Protein AF-A0A1C3KLH4-F1 (afdb_monomer)

Sequence (242 aa):
MILRSYITITFSTVIVLCEFPHLKTRDYPNENLNQNFMNTLKEKWEGNRKEKEEVKGKQKWEQTWKEKMQKNKEIKREKRKVKWWDEKKEEEKEEKMEYSKPLNSSNFEKKIEDEWNELENEEIEAWTNIINTCWKTLTHKLKHDAYRNSKIGRWNNMFKAFSKMREIKNKLDKRRLQKFREHIQNISSRGADDESWNNLNEMWEIIKYLKVQNDMNWESNLMKSWKQWFQREIPEIKNKIL

Secondary structure (DSSP, 8-state):
------------------------------HHHHHHHHHHHHHHHHHHHHHHHHHHHHHHHHHHHHHHHHHHHHHHHHHHHHHHHHHHHHHHHHGGGS--PPP-HHHHHHHHHHHHHHHHHHHHHHHHHHHHHHHHHHHHHTTT-TTHHHHHHHHHHHHHHHHHHHHHHHHHHHHHHHHHHHHHHHHHTT---HHHHHHHHHHHHHHHHHHHHHHHHHHHHHHHHHHHHHHHH-TT--SS--

Radius of gyration: 30.77 Å; Cα contacts (8 Å, |Δi|>4): 38; chains: 1; bounding box: 88×67×61 Å

Foldseek 3Di:
DDDDDDPDDDDDDDDDDDDDDDDDDDDDDDVVVVVVVVVVVVVVVVVVVVVVVVVVVVVVVVVVVVVVVVVVVVVVVVVVVVVVVVVVVVVVVVVVVPPDDQDALVVVVVVLVVVVVVLVVVLVVLVVVLVVQLVVVLCVLCVPPPCSVVLVVVVVVVVVVLVVVVVVVVVVLVVVSVVLNVVSVVCNVVPHDSVNVVVSVVVSVVSSVVSVVVSVVSSVVSNVVSVVSCCVSPVVPDPDGD

Nearest PDB structures (foldseek):
  7sqc-assembly1_1W  TM=3.592E-01  e=3.219E+00  Chlamydomonas reinhardtii
  5nnv-assembly4_D  TM=2.937E-01  e=5.129E+00  Bacillus subtilis subsp. subtilis str. 168

Structure (mmCIF, N/CA/C/O backbone):
data_AF-A0A1C3KLH4-F1
#
_entry.id   AF-A0A1C3KLH4-F1
#
loop_
_atom_site.group_PDB
_atom_site.id
_atom_site.type_symbol
_atom_site.label_atom_id
_atom_site.label_alt_id
_atom_site.label_comp_id
_atom_site.label_asym_id
_atom_site.label_entity_id
_atom_site.label_seq_id
_atom_site.pdbx_PDB_ins_code
_atom_site.Cartn_x
_atom_site.Cartn_y
_atom_site.Cartn_z
_atom_site.occupancy
_atom_site.B_iso_or_equiv
_atom_site.auth_seq_id
_atom_site.auth_comp_id
_atom_site.auth_asym_id
_atom_site.auth_atom_id
_atom_site.pdbx_PDB_model_num
ATOM 1 N N . MET A 1 1 ? 30.456 -8.416 12.515 1.00 30.30 1 MET A N 1
ATOM 2 C CA . MET A 1 1 ? 30.811 -7.322 13.443 1.00 30.30 1 MET A CA 1
ATOM 3 C C . MET A 1 1 ? 30.967 -6.052 12.612 1.00 30.30 1 MET A C 1
ATOM 5 O O . MET A 1 1 ? 31.755 -6.102 11.682 1.00 30.30 1 MET A O 1
ATOM 9 N N . ILE A 1 2 ? 30.213 -4.986 12.947 1.00 31.97 2 ILE A N 1
ATOM 10 C CA . ILE A 1 2 ? 30.368 -3.570 12.506 1.00 31.97 2 ILE A CA 1
ATOM 11 C C . ILE A 1 2 ? 30.001 -3.330 11.015 1.00 31.97 2 ILE A C 1
ATOM 13 O O . ILE A 1 2 ? 30.704 -3.797 10.137 1.00 31.97 2 ILE A O 1
ATOM 17 N N . LEU A 1 3 ? 28.883 -2.726 10.578 1.00 33.22 3 LEU A N 1
ATOM 18 C CA . LEU A 1 3 ? 28.056 -1.578 11.008 1.00 33.22 3 LEU A CA 1
ATOM 19 C C . LEU A 1 3 ? 28.781 -0.224 10.913 1.00 33.22 3 LEU A C 1
ATOM 21 O O . LEU A 1 3 ? 29.548 0.104 11.808 1.00 33.22 3 LEU A O 1
ATOM 25 N N . ARG A 1 4 ? 28.492 0.545 9.849 1.00 30.50 4 ARG A N 1
ATOM 26 C CA . ARG A 1 4 ? 28.460 2.029 9.741 1.00 30.50 4 ARG A CA 1
ATOM 27 C C . ARG A 1 4 ? 28.223 2.372 8.258 1.00 30.50 4 ARG A C 1
ATOM 29 O O . ARG A 1 4 ? 29.037 2.028 7.416 1.00 30.50 4 ARG A O 1
ATOM 36 N N . SER A 1 5 ? 27.014 2.765 7.849 1.00 35.25 5 SER A N 1
ATOM 37 C CA . SER A 1 5 ? 26.483 4.141 7.910 1.00 35.25 5 SER A CA 1
ATOM 38 C C . SER A 1 5 ? 27.435 5.140 7.264 1.00 35.25 5 SER A C 1
ATOM 40 O O . SER A 1 5 ? 28.528 5.275 7.778 1.00 35.25 5 SER A O 1
ATOM 42 N N . TYR A 1 6 ? 27.007 5.839 6.208 1.00 28.98 6 TYR A N 1
ATOM 43 C CA . TYR A 1 6 ? 27.082 7.304 6.113 1.00 28.98 6 TYR A CA 1
ATOM 44 C C . TYR A 1 6 ? 26.236 7.789 4.925 1.00 28.98 6 TYR A C 1
ATOM 46 O O . TYR A 1 6 ? 26.644 7.793 3.768 1.00 28.98 6 TYR A O 1
ATOM 54 N N . ILE A 1 7 ? 25.009 8.190 5.263 1.00 38.12 7 ILE A N 1
ATOM 55 C CA . ILE A 1 7 ? 24.369 9.353 4.656 1.00 38.12 7 ILE A CA 1
ATOM 56 C C . ILE A 1 7 ? 25.230 10.540 5.085 1.00 38.12 7 ILE A C 1
ATOM 58 O O . ILE A 1 7 ? 25.300 10.835 6.277 1.00 38.12 7 ILE A O 1
ATOM 62 N N . THR A 1 8 ? 25.867 11.205 4.129 1.00 28.19 8 THR A N 1
ATOM 63 C CA . THR A 1 8 ? 26.520 12.492 4.366 1.00 28.19 8 THR A CA 1
ATOM 64 C C . THR A 1 8 ? 25.968 13.479 3.352 1.00 28.19 8 THR A C 1
ATOM 66 O O . THR A 1 8 ? 26.431 13.584 2.221 1.00 28.19 8 THR A O 1
ATOM 69 N N . ILE A 1 9 ? 24.903 14.163 3.768 1.00 35.25 9 ILE A N 1
ATOM 70 C CA . ILE A 1 9 ? 24.537 15.469 3.232 1.00 35.25 9 ILE A CA 1
ATOM 71 C C . ILE A 1 9 ? 25.490 16.451 3.908 1.00 35.25 9 ILE A C 1
ATOM 73 O O . ILE A 1 9 ? 25.379 16.675 5.110 1.00 35.25 9 ILE A O 1
ATOM 77 N N . THR A 1 10 ? 26.413 17.035 3.152 1.00 29.70 10 THR A N 1
ATOM 78 C CA . THR A 1 10 ? 27.187 18.196 3.602 1.00 29.70 1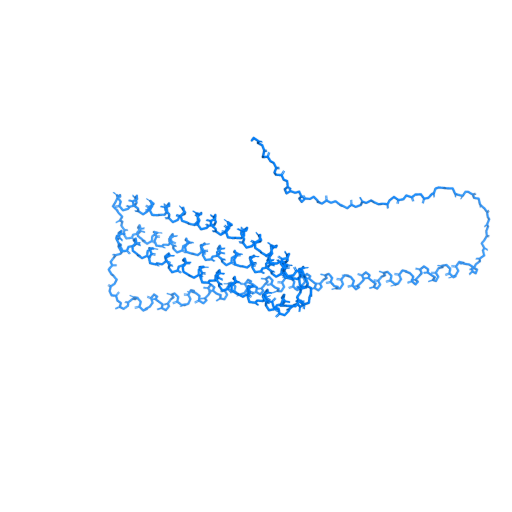0 THR A CA 1
ATOM 79 C C . THR A 1 10 ? 27.188 19.261 2.518 1.00 29.70 10 THR A C 1
ATOM 81 O O . THR A 1 10 ? 27.687 19.054 1.414 1.00 29.70 10 THR A O 1
ATOM 84 N N . PHE A 1 11 ? 26.605 20.406 2.878 1.00 32.97 11 PHE A N 1
ATOM 85 C CA . PHE A 1 11 ? 26.924 21.730 2.355 1.00 32.97 11 PHE A CA 1
ATOM 86 C C . PHE A 1 11 ? 28.445 21.917 2.258 1.00 32.97 11 PHE A C 1
ATOM 88 O O . PHE A 1 11 ? 29.137 21.587 3.220 1.00 32.97 11 PHE A O 1
ATOM 95 N N . SER A 1 12 ? 28.943 22.521 1.174 1.00 24.69 12 SER A N 1
ATOM 96 C CA . SER A 1 12 ? 29.901 23.639 1.246 1.00 24.69 12 SER A CA 1
ATOM 97 C C . SER A 1 12 ? 30.255 24.196 -0.130 1.00 24.69 12 SER A C 1
ATOM 99 O O . SER A 1 12 ? 30.500 23.484 -1.100 1.00 24.69 12 SER A O 1
ATOM 101 N N . THR A 1 13 ? 30.260 25.517 -0.155 1.00 31.73 13 THR A N 1
ATOM 102 C CA . THR A 1 13 ? 30.718 26.431 -1.189 1.00 31.73 13 THR A CA 1
ATOM 103 C C . THR A 1 13 ? 32.256 26.508 -1.197 1.00 31.73 13 THR A C 1
ATOM 105 O O . THR A 1 13 ? 32.872 26.407 -0.142 1.00 31.73 13 THR A O 1
ATOM 108 N N . VAL A 1 14 ? 32.816 26.854 -2.365 1.00 28.28 14 VAL A N 1
ATOM 109 C CA . VAL A 1 14 ? 34.168 27.410 -2.632 1.00 28.28 14 VAL A CA 1
ATOM 110 C C . VAL A 1 14 ? 35.347 26.416 -2.664 1.00 28.28 14 VAL A C 1
ATOM 112 O O . VAL A 1 14 ? 35.639 25.746 -1.683 1.00 28.28 14 VAL A O 1
ATOM 115 N N . ILE A 1 15 ? 36.072 26.387 -3.795 1.00 29.91 15 ILE A N 1
ATOM 116 C CA . ILE A 1 15 ? 37.482 26.828 -3.962 1.00 29.91 15 ILE A CA 1
ATOM 117 C C . ILE A 1 15 ? 38.082 26.229 -5.253 1.00 29.91 15 ILE A C 1
ATOM 119 O O . ILE A 1 15 ? 38.187 25.015 -5.371 1.00 29.91 15 ILE A O 1
ATOM 123 N N . VAL A 1 16 ? 38.559 27.110 -6.145 1.00 27.62 16 VAL A N 1
ATOM 124 C CA . VAL A 1 16 ? 39.766 26.982 -7.002 1.00 27.62 16 VAL A CA 1
ATOM 125 C C . VAL A 1 16 ? 40.255 28.444 -7.188 1.00 27.62 16 VAL A C 1
ATOM 127 O O . VAL A 1 16 ? 39.510 29.226 -7.773 1.00 27.62 16 VAL A O 1
ATOM 130 N N . LEU A 1 17 ? 41.214 28.996 -6.410 1.00 26.28 17 LEU A N 1
ATOM 131 C CA . LEU A 1 17 ? 42.705 28.953 -6.515 1.00 26.28 17 LEU A CA 1
ATOM 132 C C . LEU A 1 17 ? 43.199 29.238 -7.956 1.00 26.28 17 LEU A C 1
ATOM 134 O O . LEU A 1 17 ? 42.670 28.638 -8.873 1.00 26.28 17 LEU A O 1
ATOM 138 N N . CYS A 1 18 ? 44.198 30.059 -8.299 1.00 25.73 18 CYS A N 1
ATOM 139 C CA . CYS A 1 18 ? 45.248 30.814 -7.608 1.00 25.73 18 CYS A CA 1
ATOM 140 C C . CYS A 1 18 ? 46.021 31.657 -8.676 1.00 25.73 18 CYS A C 1
ATOM 142 O O . CYS A 1 18 ? 45.807 31.427 -9.863 1.00 25.73 18 CYS A O 1
ATOM 144 N N . GLU A 1 19 ? 46.964 32.519 -8.239 1.00 26.47 19 GLU A N 1
ATOM 145 C CA . GLU A 1 19 ? 48.138 33.065 -8.989 1.00 26.47 19 GLU A CA 1
ATOM 146 C C . GLU A 1 19 ? 47.894 34.236 -9.991 1.00 26.47 19 GLU A C 1
ATOM 148 O O . GLU A 1 19 ? 46.953 34.207 -10.768 1.00 26.47 19 GLU A O 1
ATOM 153 N N . PHE A 1 20 ? 48.639 35.357 -10.057 1.00 29.58 20 PHE A N 1
ATOM 154 C CA . PHE A 1 20 ? 50.029 35.702 -9.695 1.00 29.58 20 PHE A CA 1
ATOM 155 C C . PHE A 1 20 ? 50.180 37.148 -9.132 1.00 29.58 20 PHE A C 1
ATOM 157 O O . PHE A 1 20 ? 49.447 38.050 -9.546 1.00 29.58 20 PHE A O 1
ATOM 164 N N . PRO A 1 21 ? 51.175 37.403 -8.253 1.00 38.72 21 PRO A N 1
ATOM 165 C CA . PRO A 1 21 ? 51.685 38.730 -7.903 1.00 38.72 21 PRO A CA 1
ATOM 166 C C . PRO A 1 21 ? 52.780 39.194 -8.891 1.00 38.72 21 PRO A C 1
ATOM 168 O O . PRO A 1 21 ? 53.382 38.370 -9.570 1.00 38.72 21 PRO A O 1
ATOM 171 N N . HIS A 1 22 ? 53.078 40.500 -8.877 1.00 35.59 22 HIS A N 1
ATOM 172 C CA . HIS A 1 22 ? 54.126 41.248 -9.607 1.00 35.59 22 HIS A CA 1
ATOM 173 C C . HIS A 1 22 ? 53.662 42.017 -10.853 1.00 35.59 22 HIS A C 1
ATOM 175 O O . HIS A 1 22 ? 53.444 41.443 -11.909 1.00 35.59 22 HIS A O 1
ATOM 181 N N . LEU A 1 23 ? 53.615 43.351 -10.725 1.00 31.83 23 LEU A N 1
ATOM 182 C CA . LEU A 1 23 ? 54.363 44.304 -11.562 1.00 31.83 23 LEU A CA 1
ATOM 183 C C . LEU A 1 23 ? 54.205 45.718 -10.971 1.00 31.83 23 LEU A C 1
ATOM 185 O O . LEU A 1 23 ? 53.146 46.337 -11.026 1.00 31.83 23 LEU A O 1
ATOM 189 N N . LYS A 1 24 ? 55.284 46.213 -10.352 1.00 36.28 24 LYS A N 1
ATOM 190 C CA . LYS A 1 24 ? 55.517 47.647 -10.139 1.00 36.28 24 LYS A CA 1
ATOM 191 C C . LYS A 1 24 ? 56.029 48.230 -11.460 1.00 36.28 24 LYS A C 1
ATOM 193 O O . LYS A 1 24 ? 56.932 47.625 -12.018 1.00 36.28 24 LYS A O 1
ATOM 198 N N . THR A 1 25 ? 55.490 49.394 -11.842 1.00 33.59 25 THR A N 1
ATOM 199 C CA . THR A 1 25 ? 56.131 50.659 -12.301 1.00 33.59 25 THR A CA 1
ATOM 200 C C . THR A 1 25 ? 55.405 51.322 -13.483 1.00 33.59 25 THR A C 1
ATOM 202 O O . THR A 1 25 ? 55.176 50.661 -14.485 1.00 33.59 25 THR A O 1
ATOM 205 N N . ARG A 1 26 ? 55.062 52.617 -13.290 1.00 34.09 26 ARG A N 1
ATOM 206 C CA . ARG A 1 26 ? 55.158 53.812 -14.183 1.00 34.09 26 ARG A CA 1
ATOM 207 C C . ARG A 1 26 ? 55.236 53.562 -15.710 1.00 34.09 26 ARG A C 1
ATOM 209 O O . ARG A 1 26 ? 56.039 52.744 -16.123 1.00 34.09 26 ARG A O 1
ATOM 216 N N . ASP A 1 27 ? 54.483 54.212 -16.611 1.00 33.72 27 ASP A N 1
ATOM 217 C CA . ASP A 1 27 ? 54.107 55.638 -16.748 1.00 33.72 27 ASP A CA 1
ATOM 218 C C . ASP A 1 27 ? 52.743 55.859 -17.483 1.00 33.72 27 ASP A C 1
ATOM 220 O O . ASP A 1 27 ? 52.097 54.913 -17.923 1.00 33.72 27 ASP A O 1
ATOM 224 N N . TYR A 1 28 ? 52.309 57.128 -17.555 1.00 36.75 28 TYR A N 1
ATOM 225 C CA . TYR A 1 28 ? 51.033 57.742 -18.009 1.00 36.75 28 TYR A CA 1
ATOM 226 C C . TYR A 1 28 ? 50.470 57.373 -19.424 1.00 36.75 28 TYR A C 1
ATOM 228 O O . TYR A 1 28 ? 51.148 56.725 -20.216 1.00 36.75 28 TYR A O 1
ATOM 236 N N . PRO A 1 29 ? 49.202 57.750 -19.746 1.00 43.91 29 PRO A N 1
ATOM 237 C CA . PRO A 1 29 ? 48.226 56.887 -20.412 1.00 43.91 29 PRO A CA 1
ATOM 238 C C . PRO A 1 29 ? 48.056 57.143 -21.918 1.00 43.91 29 PRO A C 1
ATOM 240 O O . PRO A 1 29 ? 48.204 58.258 -22.406 1.00 43.91 29 PRO A O 1
ATOM 243 N N . ASN A 1 30 ? 47.625 56.106 -22.641 1.00 42.03 30 ASN A N 1
ATOM 244 C CA . ASN A 1 30 ? 47.108 56.221 -24.003 1.00 42.03 30 ASN A CA 1
ATOM 245 C C . ASN A 1 30 ? 45.572 56.109 -23.960 1.00 42.03 30 ASN A C 1
ATOM 247 O O . ASN A 1 30 ? 45.024 55.019 -23.770 1.00 42.03 30 ASN A O 1
ATOM 251 N N . GLU A 1 31 ? 44.880 57.243 -24.095 1.00 47.22 31 GLU A N 1
ATOM 252 C CA . GLU A 1 31 ? 43.415 57.375 -23.982 1.00 47.22 31 GLU A CA 1
ATOM 253 C C . GLU A 1 31 ? 42.639 56.460 -24.948 1.00 47.22 31 GLU A C 1
ATOM 255 O O . GLU A 1 31 ? 41.520 56.045 -24.645 1.00 47.22 31 GLU A O 1
ATOM 260 N N . ASN A 1 32 ? 43.253 56.032 -26.056 1.00 49.78 32 ASN A N 1
ATOM 261 C CA . ASN A 1 32 ? 42.597 55.176 -27.046 1.00 49.78 32 ASN A CA 1
ATOM 262 C C . ASN A 1 32 ? 42.517 53.689 -26.639 1.00 49.78 32 ASN A C 1
ATOM 264 O O . ASN A 1 32 ? 41.611 52.974 -27.071 1.00 49.78 32 ASN A O 1
ATOM 268 N N . LEU A 1 33 ? 43.416 53.207 -25.768 1.00 45.16 33 LEU A N 1
ATOM 269 C CA . LEU A 1 33 ? 43.341 51.835 -25.238 1.00 45.16 33 LEU A CA 1
ATOM 270 C C . LEU A 1 33 ? 42.270 51.713 -24.143 1.00 45.16 33 LEU A C 1
ATOM 272 O O . LEU A 1 33 ? 41.644 50.663 -23.982 1.00 45.16 33 LEU A O 1
ATOM 276 N N . ASN A 1 34 ? 42.038 52.808 -23.417 1.00 46.09 34 ASN A N 1
ATOM 277 C CA . ASN A 1 34 ? 41.103 52.869 -22.302 1.00 46.09 34 ASN A CA 1
ATOM 278 C C . ASN A 1 34 ? 39.645 52.817 -22.790 1.00 46.09 34 ASN A C 1
ATOM 280 O O . ASN A 1 34 ? 38.821 52.129 -22.196 1.00 46.09 34 ASN A O 1
ATOM 284 N N . GLN A 1 35 ? 39.338 53.441 -23.933 1.00 49.88 35 GLN A N 1
ATOM 285 C CA . GLN A 1 35 ? 37.996 53.413 -24.526 1.00 49.88 35 GLN A CA 1
ATOM 286 C C . GLN A 1 35 ? 37.586 51.997 -24.977 1.00 49.88 35 GLN A C 1
ATOM 288 O O . GLN A 1 35 ? 36.493 51.532 -24.656 1.00 49.88 35 GLN A O 1
ATOM 293 N N . ASN A 1 36 ? 38.480 51.276 -25.666 1.00 52.19 36 ASN A N 1
ATOM 294 C CA . ASN A 1 36 ? 38.219 49.904 -26.122 1.00 52.19 36 ASN A CA 1
ATOM 295 C C . ASN A 1 36 ? 38.153 48.906 -24.960 1.00 52.19 36 ASN A C 1
ATOM 297 O O . ASN A 1 36 ? 37.290 48.025 -24.950 1.00 52.19 36 ASN A O 1
ATOM 301 N N . PHE A 1 37 ? 39.006 49.063 -23.946 1.00 43.41 37 PHE A N 1
ATOM 302 C CA . PHE A 1 37 ? 38.956 48.239 -22.739 1.00 43.41 37 PHE A CA 1
ATOM 303 C C . PHE A 1 37 ? 37.667 48.475 -21.937 1.00 43.41 37 PHE A C 1
ATOM 305 O O . PHE A 1 37 ? 37.008 47.515 -21.531 1.00 43.41 37 PHE A O 1
ATOM 312 N N . MET A 1 38 ? 37.245 49.736 -21.788 1.00 44.94 38 MET A N 1
ATOM 313 C CA . MET A 1 38 ? 35.998 50.094 -21.109 1.00 44.94 38 MET A CA 1
ATOM 314 C C . MET A 1 38 ? 34.761 49.628 -21.883 1.00 44.94 38 MET A C 1
ATOM 316 O O . MET A 1 38 ? 33.834 49.126 -21.255 1.00 44.94 38 MET A O 1
ATOM 320 N N . ASN A 1 39 ? 34.754 49.692 -23.219 1.00 54.72 39 ASN A N 1
ATOM 321 C CA . ASN A 1 39 ? 33.663 49.148 -24.039 1.00 54.72 39 ASN A CA 1
ATOM 322 C C . ASN A 1 39 ? 33.569 47.618 -23.928 1.00 54.72 39 ASN A C 1
ATOM 324 O O . ASN A 1 39 ? 32.485 47.087 -23.696 1.00 54.72 39 ASN A O 1
ATOM 328 N N . THR A 1 40 ? 34.706 46.916 -23.964 1.00 53.94 40 THR A N 1
ATOM 329 C CA . THR A 1 40 ? 34.759 45.450 -23.802 1.00 53.94 40 THR A CA 1
ATOM 330 C C . THR A 1 40 ? 34.301 45.014 -22.404 1.00 53.94 40 THR A C 1
ATOM 332 O O . THR A 1 40 ? 33.616 44.001 -22.243 1.00 53.94 40 THR A O 1
ATOM 335 N N . LEU A 1 41 ? 34.649 45.783 -21.365 1.00 42.72 41 LEU A N 1
ATOM 336 C CA . LEU A 1 41 ? 34.159 45.554 -20.005 1.00 42.72 41 LEU A CA 1
ATOM 337 C C . LEU A 1 41 ? 32.664 45.845 -19.872 1.00 42.72 41 LEU A C 1
ATOM 339 O O . LEU A 1 41 ? 31.985 45.105 -19.164 1.00 42.72 41 LEU A O 1
ATOM 343 N N . LYS A 1 42 ? 32.148 46.872 -20.556 1.00 49.91 42 LYS A N 1
ATOM 344 C CA . LYS A 1 42 ? 30.724 47.232 -20.556 1.00 49.91 42 LYS A CA 1
ATOM 345 C C . LYS A 1 42 ? 29.878 46.165 -21.250 1.00 49.91 42 LYS A C 1
ATOM 347 O O . LYS A 1 42 ? 28.890 45.727 -20.671 1.00 49.91 42 LYS A O 1
ATOM 352 N N . GLU A 1 43 ? 30.325 45.650 -22.396 1.00 55.09 43 GLU A N 1
ATOM 353 C CA . GLU A 1 43 ? 29.688 44.520 -23.090 1.00 55.09 43 GLU A CA 1
ATOM 354 C C . GLU A 1 43 ? 29.729 43.231 -22.255 1.00 55.09 43 GLU A C 1
ATOM 356 O O . GLU A 1 43 ? 28.712 42.548 -22.118 1.00 55.09 43 GLU A O 1
ATOM 361 N N . LYS A 1 44 ? 30.863 42.919 -21.604 1.00 51.41 44 LYS A N 1
ATOM 362 C CA . LYS A 1 44 ? 30.953 41.785 -20.661 1.00 51.41 44 LYS A CA 1
ATOM 363 C C . LYS A 1 44 ? 30.078 41.968 -19.419 1.00 51.41 44 LYS A C 1
ATOM 365 O O . LYS A 1 44 ? 29.566 40.977 -18.893 1.00 51.41 44 LYS A O 1
ATOM 370 N N . TRP A 1 45 ? 29.904 43.196 -18.932 1.00 45.81 45 TRP A N 1
ATOM 371 C CA . TRP A 1 45 ? 29.018 43.510 -17.807 1.00 45.81 45 TRP A CA 1
ATOM 372 C C . TRP A 1 45 ? 27.542 43.416 -18.193 1.00 45.81 45 TRP A C 1
ATOM 374 O O . TRP A 1 45 ? 26.755 42.850 -17.436 1.00 45.81 45 TRP A O 1
ATOM 384 N N . GLU A 1 46 ? 27.159 43.912 -19.368 1.00 47.69 46 GLU A N 1
ATOM 385 C CA . GLU A 1 46 ? 25.789 43.832 -19.881 1.00 47.69 46 GLU A CA 1
ATOM 386 C C . GLU A 1 46 ? 25.401 42.397 -20.266 1.00 47.69 46 GLU A C 1
ATOM 388 O O . GLU A 1 46 ? 24.287 41.971 -19.958 1.00 47.69 46 GLU A O 1
ATOM 393 N N . GLY A 1 47 ? 26.328 41.616 -20.834 1.00 46.22 47 GLY A N 1
ATOM 394 C CA . GLY A 1 47 ? 26.156 40.180 -21.083 1.00 46.22 47 GLY A CA 1
ATOM 395 C C . GLY A 1 47 ? 25.948 39.383 -19.792 1.00 46.22 47 GLY A C 1
ATOM 396 O O . GLY A 1 47 ? 24.939 38.693 -19.650 1.00 46.22 47 GLY A O 1
ATOM 397 N N . ASN A 1 48 ? 26.820 39.571 -18.790 1.00 44.72 48 ASN A N 1
ATOM 398 C CA . ASN A 1 48 ? 26.666 38.946 -17.468 1.00 44.72 48 ASN A CA 1
ATOM 399 C C . ASN A 1 48 ? 25.398 39.399 -16.729 1.00 44.72 48 ASN A C 1
ATOM 401 O O . ASN A 1 48 ? 24.848 38.649 -15.920 1.00 44.72 48 ASN A O 1
ATOM 405 N N . ARG A 1 49 ? 24.935 40.634 -16.954 1.00 44.09 49 ARG A N 1
ATOM 406 C CA . ARG A 1 49 ? 23.702 41.148 -16.352 1.00 44.09 49 ARG A CA 1
ATOM 407 C C . ARG A 1 49 ? 22.466 40.504 -16.979 1.00 44.09 49 ARG A C 1
ATOM 409 O O . ARG A 1 49 ? 21.604 40.057 -16.227 1.00 44.09 49 ARG A O 1
ATOM 416 N N . LYS A 1 50 ? 22.413 40.380 -18.309 1.00 49.50 50 LYS A N 1
ATOM 417 C CA . LYS A 1 50 ? 21.327 39.684 -19.023 1.00 49.50 50 LYS A CA 1
ATOM 418 C C . LYS A 1 50 ? 21.283 38.193 -18.682 1.00 49.50 50 LYS A C 1
ATOM 420 O O . LYS A 1 50 ? 20.208 37.666 -18.418 1.00 49.50 50 LYS A O 1
ATOM 425 N N . GLU A 1 51 ? 22.438 37.538 -18.567 1.00 48.47 51 GLU A N 1
ATOM 426 C CA . GLU A 1 51 ? 22.527 36.127 -18.168 1.00 48.47 51 GLU A CA 1
ATOM 427 C C . GLU A 1 51 ? 22.108 35.918 -16.697 1.00 48.47 51 GLU A C 1
ATOM 429 O O . GLU A 1 51 ? 21.353 34.998 -16.383 1.00 48.47 51 GLU A O 1
ATOM 434 N N . LYS A 1 52 ? 22.480 36.828 -15.781 1.00 48.88 52 LYS A N 1
ATOM 435 C CA . LYS A 1 52 ? 21.986 36.814 -14.389 1.00 48.88 52 LYS A CA 1
ATOM 436 C C . LYS A 1 52 ? 20.492 37.123 -14.276 1.00 48.88 52 LYS A C 1
ATOM 438 O O . LYS A 1 52 ? 19.844 36.589 -13.376 1.00 48.88 52 LYS A O 1
ATOM 443 N N . GLU A 1 53 ? 19.938 37.968 -15.143 1.00 50.12 53 GLU A N 1
ATOM 444 C CA . GLU A 1 53 ? 18.499 38.258 -15.201 1.00 50.12 53 GLU A CA 1
ATOM 445 C C . GLU A 1 53 ? 17.705 37.070 -15.779 1.00 50.12 53 GLU A C 1
ATOM 447 O O . GLU A 1 53 ? 16.669 36.718 -15.214 1.00 50.12 53 GLU A O 1
ATOM 452 N N . GLU A 1 54 ? 18.223 36.358 -16.789 1.00 51.16 54 GLU A N 1
ATOM 453 C CA . GLU A 1 54 ? 17.638 35.099 -17.283 1.00 51.16 54 GLU A CA 1
ATOM 454 C C . GLU A 1 54 ? 17.718 33.961 -16.256 1.00 51.16 54 GLU A C 1
ATOM 456 O O . GLU A 1 54 ? 16.743 33.226 -16.072 1.00 51.16 54 GLU A O 1
ATOM 461 N N . VAL A 1 55 ? 18.843 33.814 -15.546 1.00 52.88 55 VAL A N 1
ATOM 462 C CA . VAL A 1 55 ? 18.999 32.807 -14.481 1.00 52.88 55 VAL A CA 1
ATOM 463 C C . VAL A 1 55 ? 18.086 33.127 -13.294 1.00 52.88 55 VAL A C 1
ATOM 465 O O . VAL A 1 55 ? 17.422 32.223 -12.783 1.00 52.88 55 VAL A O 1
ATOM 468 N N . LYS A 1 56 ? 17.958 34.403 -12.900 1.00 49.03 56 LYS A N 1
ATOM 469 C CA . LYS A 1 56 ? 16.975 34.834 -11.888 1.00 49.03 56 LYS A CA 1
ATOM 470 C C . LYS A 1 56 ? 15.537 34.621 -12.359 1.00 49.03 56 LYS A C 1
ATOM 472 O O . LYS A 1 56 ? 14.704 34.201 -11.560 1.00 49.03 56 LYS A O 1
ATOM 477 N N . GLY A 1 57 ? 15.240 34.859 -13.637 1.00 48.72 57 GLY A N 1
ATOM 478 C CA . GLY A 1 57 ? 13.935 34.589 -14.242 1.00 48.72 57 GLY A CA 1
ATOM 479 C C . GLY A 1 57 ? 13.577 33.101 -14.210 1.00 48.72 57 GLY A C 1
ATOM 480 O O . GLY A 1 57 ? 12.489 32.743 -13.756 1.00 48.72 57 GLY A O 1
ATOM 481 N N . LYS A 1 58 ? 14.516 32.226 -14.593 1.00 51.19 58 LYS A N 1
ATOM 482 C CA . LYS A 1 58 ? 14.354 30.762 -14.546 1.00 51.19 58 LYS A CA 1
ATOM 483 C C . LYS A 1 58 ? 14.212 30.242 -13.114 1.00 51.19 58 LYS A C 1
ATOM 485 O O . LYS A 1 58 ? 13.294 29.472 -12.856 1.00 51.19 58 LYS A O 1
ATOM 490 N N . GLN A 1 59 ? 15.027 30.712 -12.166 1.00 53.88 59 GLN A N 1
ATOM 491 C CA . GLN A 1 59 ? 14.914 30.326 -10.751 1.00 53.88 59 GLN A CA 1
ATOM 492 C C . GLN A 1 59 ? 13.595 30.793 -10.120 1.00 53.88 59 GLN A C 1
ATOM 494 O O . GLN A 1 59 ? 12.953 30.027 -9.400 1.00 53.88 59 GLN A O 1
ATOM 499 N N . LYS A 1 60 ? 13.148 32.017 -10.429 1.00 56.75 60 LYS A N 1
ATOM 500 C CA . LYS A 1 60 ? 11.867 32.554 -9.951 1.00 56.75 60 LYS A CA 1
ATOM 501 C C . LYS A 1 60 ? 10.681 31.793 -10.544 1.00 56.75 60 LYS A C 1
ATOM 503 O O . LYS A 1 60 ? 9.725 31.514 -9.820 1.00 56.75 60 LYS A O 1
ATOM 508 N N . TRP A 1 61 ? 10.753 31.408 -11.822 1.00 49.97 61 TRP A N 1
ATOM 509 C CA . TRP A 1 61 ? 9.746 30.564 -12.474 1.00 49.97 61 TRP A CA 1
ATOM 510 C C . TRP A 1 61 ? 9.709 29.155 -11.870 1.00 49.97 61 TRP A C 1
ATOM 512 O O . TRP A 1 61 ? 8.638 28.624 -11.600 1.00 49.97 61 TRP A O 1
ATOM 522 N N . GLU A 1 62 ? 10.866 28.565 -11.569 1.00 50.91 62 GLU A N 1
ATOM 523 C CA . GLU A 1 62 ? 10.952 27.231 -10.972 1.00 50.91 62 GLU A CA 1
ATOM 524 C C . GLU A 1 62 ? 10.456 27.199 -9.514 1.00 50.91 62 GLU A C 1
ATOM 526 O O . GLU A 1 62 ? 9.796 26.241 -9.107 1.00 50.91 62 GLU A O 1
ATOM 531 N N . GLN A 1 63 ? 10.703 28.261 -8.737 1.00 59.06 63 GLN A N 1
ATOM 532 C CA . GLN A 1 63 ? 10.137 28.438 -7.394 1.00 59.06 63 GLN A CA 1
ATOM 533 C C . GLN A 1 63 ? 8.616 28.632 -7.437 1.00 59.06 63 GLN A C 1
ATOM 535 O O . GLN A 1 63 ? 7.895 27.899 -6.763 1.00 59.06 63 GLN A O 1
ATOM 540 N N . THR A 1 64 ? 8.105 29.524 -8.295 1.00 60.56 64 THR A N 1
ATOM 541 C CA . THR A 1 64 ? 6.647 29.714 -8.447 1.00 60.56 64 THR A CA 1
ATOM 542 C C . THR A 1 64 ? 5.945 28.471 -8.993 1.00 60.56 64 THR A C 1
ATOM 544 O O . THR A 1 64 ? 4.808 28.188 -8.612 1.00 60.56 64 THR A O 1
ATOM 547 N N . TRP A 1 65 ? 6.603 27.688 -9.851 1.00 54.19 65 TRP A N 1
ATOM 548 C CA . TRP A 1 65 ? 6.063 26.422 -10.340 1.00 54.19 65 TRP A CA 1
ATOM 549 C C . TRP A 1 65 ? 6.021 25.356 -9.238 1.00 54.19 65 TRP A C 1
ATOM 551 O O . TRP A 1 65 ? 5.002 24.679 -9.099 1.00 54.19 65 TRP A O 1
ATOM 561 N N . LYS A 1 66 ? 7.067 25.251 -8.402 1.00 59.78 66 LYS A N 1
ATOM 562 C CA . LYS A 1 66 ? 7.097 24.367 -7.219 1.00 59.78 66 LYS A CA 1
ATOM 563 C C . LYS A 1 66 ? 6.017 24.746 -6.202 1.00 59.78 66 LYS A C 1
ATOM 565 O O . LYS A 1 66 ? 5.278 23.863 -5.772 1.00 59.78 66 LYS A O 1
ATOM 570 N N . GLU A 1 67 ? 5.843 26.032 -5.905 1.00 67.12 67 GLU A N 1
ATOM 571 C CA . GLU A 1 67 ? 4.777 26.531 -5.024 1.00 67.12 67 GLU A CA 1
ATOM 572 C C . GLU A 1 67 ? 3.376 26.271 -5.593 1.00 67.12 67 GLU A C 1
ATOM 574 O O . GLU A 1 67 ? 2.500 25.805 -4.867 1.00 67.12 67 GLU A O 1
ATOM 579 N N . LYS A 1 68 ? 3.153 26.487 -6.900 1.00 63.22 68 LYS A N 1
ATOM 580 C CA . LYS A 1 68 ? 1.885 26.128 -7.562 1.00 63.22 68 LYS A CA 1
ATOM 581 C C . LYS A 1 68 ? 1.621 24.626 -7.521 1.00 63.22 68 LYS A C 1
ATOM 583 O O . LYS A 1 68 ? 0.485 24.226 -7.292 1.00 63.22 68 LYS A O 1
ATOM 588 N N . MET A 1 69 ? 2.643 23.790 -7.712 1.00 59.12 69 MET A N 1
ATOM 589 C CA . MET A 1 69 ? 2.545 22.329 -7.588 1.00 59.12 69 MET A CA 1
ATOM 590 C C . MET A 1 69 ? 2.188 21.907 -6.161 1.00 59.12 69 MET A C 1
ATOM 592 O O . MET A 1 69 ? 1.365 21.013 -5.970 1.00 59.12 69 MET A O 1
ATOM 596 N N . GLN A 1 70 ? 2.795 22.550 -5.165 1.00 61.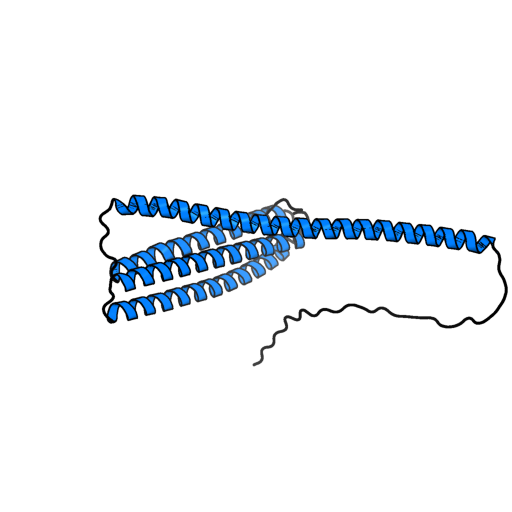78 70 GLN A N 1
ATOM 597 C CA . GLN A 1 70 ? 2.571 22.265 -3.753 1.00 61.78 70 GLN A CA 1
ATOM 598 C C . GLN A 1 70 ? 1.168 22.707 -3.323 1.00 61.78 70 GLN A C 1
ATOM 600 O O . GLN A 1 70 ? 0.426 21.878 -2.801 1.00 61.78 70 GLN A O 1
ATOM 605 N N . LYS A 1 71 ? 0.738 23.917 -3.709 1.00 63.03 71 LYS A N 1
ATOM 606 C CA . LYS A 1 71 ? -0.649 24.383 -3.550 1.00 63.03 71 LYS A CA 1
ATOM 607 C C . LYS A 1 71 ? -1.652 23.497 -4.281 1.00 63.03 71 LYS A C 1
ATOM 609 O O . LYS A 1 71 ? -2.686 23.182 -3.717 1.00 63.03 71 LYS A O 1
ATOM 614 N N . ASN A 1 72 ? -1.369 23.024 -5.498 1.00 58.03 72 ASN A N 1
ATOM 615 C CA . ASN A 1 72 ? -2.282 22.108 -6.198 1.00 58.03 72 ASN A CA 1
ATOM 616 C C . ASN A 1 72 ? -2.368 20.730 -5.532 1.00 58.03 72 ASN A C 1
ATOM 618 O O . ASN A 1 72 ? -3.426 20.103 -5.562 1.00 58.03 72 ASN A O 1
ATOM 622 N N . LYS A 1 73 ? -1.273 20.236 -4.942 1.00 58.81 73 LYS A N 1
ATOM 623 C CA . LYS A 1 73 ? -1.293 19.006 -4.137 1.00 58.81 73 LYS A CA 1
ATOM 624 C C . LYS A 1 73 ? -2.091 19.195 -2.855 1.00 58.81 73 LYS A C 1
ATOM 626 O O . LYS A 1 73 ? -2.830 18.292 -2.488 1.00 58.81 73 LYS A O 1
ATOM 631 N N . GLU A 1 74 ? -1.965 20.349 -2.215 1.00 65.62 74 GLU A N 1
ATOM 632 C CA . GLU A 1 74 ? -2.709 20.715 -1.011 1.00 65.62 74 GLU A CA 1
ATOM 633 C C . GLU A 1 74 ? -4.200 20.891 -1.318 1.00 65.62 74 GLU A C 1
ATOM 635 O O . GLU A 1 74 ? -5.017 20.207 -0.728 1.00 65.62 74 GLU A O 1
ATOM 640 N N . ILE A 1 75 ? -4.558 21.612 -2.384 1.00 68.12 75 ILE A N 1
ATOM 641 C CA . ILE A 1 75 ? -5.939 21.717 -2.882 1.00 68.12 75 ILE A CA 1
ATOM 642 C C . ILE A 1 75 ? -6.509 20.343 -3.256 1.00 68.12 75 ILE A C 1
ATOM 644 O O . ILE A 1 75 ? -7.673 20.073 -2.982 1.00 68.12 75 ILE A O 1
ATOM 648 N N . LYS A 1 76 ? -5.724 19.441 -3.865 1.00 61.28 76 LYS A N 1
ATOM 649 C CA . LYS A 1 76 ? -6.173 18.058 -4.113 1.00 61.28 76 LYS A CA 1
ATOM 650 C C . LYS A 1 76 ? -6.356 17.262 -2.819 1.00 61.28 76 LYS A C 1
ATOM 652 O O . LYS A 1 76 ? -7.239 16.413 -2.785 1.00 61.28 76 LYS A O 1
ATOM 657 N N . ARG A 1 77 ? -5.553 17.512 -1.780 1.00 59.97 77 ARG A N 1
ATOM 658 C CA . ARG A 1 77 ? -5.715 16.898 -0.451 1.00 59.97 77 ARG A CA 1
ATOM 659 C C . ARG A 1 77 ? -6.953 17.439 0.254 1.00 59.97 77 ARG A C 1
ATOM 661 O O . ARG A 1 77 ? -7.746 16.630 0.709 1.00 59.97 77 ARG A O 1
ATOM 668 N N . GLU A 1 78 ? -7.169 18.751 0.262 1.00 63.91 78 GLU A N 1
ATOM 669 C CA . GLU A 1 78 ? -8.371 19.382 0.816 1.00 63.91 78 GLU A CA 1
ATOM 670 C C . GLU A 1 78 ? -9.626 18.921 0.074 1.00 63.91 78 GLU A C 1
ATOM 672 O O . GLU A 1 78 ? -10.572 18.479 0.705 1.00 63.91 78 GLU A O 1
ATOM 677 N N . LYS A 1 79 ? -9.623 18.912 -1.265 1.00 63.84 79 LYS A N 1
ATOM 678 C CA . LYS A 1 79 ? -10.770 18.430 -2.053 1.00 63.84 79 LYS A CA 1
ATOM 679 C C . LYS A 1 79 ? -11.062 16.950 -1.826 1.00 63.84 79 LYS A C 1
ATOM 681 O O . LYS A 1 79 ? -12.223 16.572 -1.836 1.00 63.84 79 LYS A O 1
ATOM 686 N N . ARG A 1 80 ? -10.036 16.117 -1.620 1.00 61.50 80 ARG A N 1
ATOM 687 C CA . ARG A 1 80 ? -10.220 14.701 -1.263 1.00 61.50 80 ARG A CA 1
ATOM 688 C C . ARG A 1 80 ? -10.714 14.529 0.168 1.00 61.50 80 ARG A C 1
ATOM 690 O O . ARG A 1 80 ? -11.569 13.689 0.376 1.00 61.50 80 ARG A O 1
ATOM 697 N N . LYS A 1 81 ? -10.233 15.334 1.120 1.00 59.59 81 LYS A N 1
ATOM 698 C CA . LYS A 1 81 ? -10.763 15.360 2.490 1.00 59.59 81 LYS A CA 1
ATOM 699 C C . LYS A 1 81 ? -12.231 15.769 2.497 1.00 59.59 81 LYS A C 1
ATOM 701 O O . LYS A 1 81 ? -13.026 15.074 3.097 1.00 59.59 81 LYS A O 1
ATOM 706 N N . VAL A 1 82 ? -12.585 16.860 1.819 1.00 65.69 82 VAL A N 1
ATOM 707 C CA . VAL A 1 82 ? -13.967 17.357 1.733 1.00 65.69 82 VAL A CA 1
ATOM 708 C C . VAL A 1 82 ? -14.865 16.325 1.054 1.00 65.69 82 VAL A C 1
ATOM 710 O O . VAL A 1 82 ? -15.875 15.960 1.629 1.00 65.69 82 VAL A O 1
ATOM 713 N N . LYS A 1 83 ? -14.446 15.767 -0.091 1.00 67.19 83 LYS A N 1
ATOM 714 C CA . LYS A 1 83 ? -15.189 14.704 -0.785 1.00 67.19 83 LYS A CA 1
ATOM 715 C C . LYS A 1 83 ? -15.380 13.460 0.088 1.00 67.19 83 LYS A C 1
ATOM 717 O O . LYS A 1 83 ? -16.474 12.930 0.121 1.00 67.19 83 LYS A O 1
ATOM 722 N N . TRP A 1 84 ? -14.355 13.059 0.841 1.00 64.50 84 TRP A N 1
ATOM 723 C CA . TRP A 1 84 ? -14.441 11.953 1.796 1.00 64.50 84 TRP A CA 1
ATOM 724 C C . TRP A 1 84 ? -15.375 12.267 2.977 1.00 64.50 84 TRP A C 1
ATOM 726 O O . TRP A 1 84 ? -16.150 11.414 3.378 1.00 64.50 84 TRP A O 1
ATOM 736 N N . TRP A 1 85 ? -15.358 13.494 3.511 1.00 57.12 85 TRP A N 1
ATOM 737 C CA . TRP A 1 85 ? -16.294 13.924 4.561 1.00 57.12 85 TRP A CA 1
ATOM 738 C C . TRP A 1 85 ? -17.742 14.041 4.063 1.00 57.12 85 TRP A C 1
ATOM 740 O O . TRP A 1 85 ? -18.663 13.799 4.841 1.00 57.12 85 TRP A O 1
ATOM 750 N N . ASP A 1 86 ? -17.947 14.417 2.799 1.00 63.62 86 ASP A N 1
ATOM 751 C CA . ASP A 1 86 ? -19.270 14.516 2.177 1.00 63.62 86 ASP A CA 1
ATOM 752 C C . ASP A 1 86 ? -19.834 13.124 1.835 1.00 63.62 86 ASP A C 1
ATOM 754 O O . ASP A 1 86 ? -20.983 12.855 2.173 1.00 63.62 86 ASP A O 1
ATOM 758 N N . GLU A 1 87 ? -19.016 12.214 1.286 1.00 63.31 87 GLU A N 1
ATOM 759 C CA . GLU A 1 87 ? -19.370 10.797 1.065 1.00 63.31 87 GLU A CA 1
ATOM 760 C C . GLU A 1 87 ? -19.696 10.099 2.396 1.00 63.31 87 GLU A C 1
ATOM 762 O O . GLU A 1 87 ? -20.722 9.439 2.521 1.00 63.31 87 GLU A O 1
ATOM 767 N N . LYS A 1 88 ? -18.912 10.363 3.448 1.00 59.47 88 LYS A N 1
ATOM 768 C CA . LYS A 1 88 ? -19.155 9.824 4.793 1.00 59.47 88 LYS A CA 1
ATOM 769 C C . LYS A 1 88 ? -20.441 10.361 5.441 1.00 59.47 88 LYS A C 1
ATOM 771 O O . LYS A 1 88 ? -21.084 9.654 6.208 1.00 59.47 88 LYS A O 1
ATOM 776 N N . LYS A 1 89 ? -20.856 11.596 5.129 1.00 59.44 89 LYS A N 1
ATOM 777 C CA . LYS A 1 89 ? -22.154 12.151 5.568 1.00 59.44 89 LYS A CA 1
ATOM 778 C C . LYS A 1 89 ? -23.347 11.544 4.830 1.00 59.44 89 LYS A C 1
ATOM 780 O O . LYS A 1 89 ? -24.457 11.588 5.364 1.00 59.44 89 LYS A O 1
ATOM 785 N N . GLU A 1 90 ? -23.149 11.057 3.607 1.00 56.06 90 GLU A N 1
ATOM 786 C CA . GLU A 1 90 ? -24.156 10.284 2.874 1.00 56.06 90 GLU A CA 1
ATOM 787 C C . GLU A 1 90 ? -24.232 8.846 3.403 1.00 56.06 90 GLU A C 1
ATOM 789 O O . GLU A 1 90 ? -25.334 8.396 3.708 1.00 56.06 90 GLU A O 1
ATOM 794 N N . GLU A 1 91 ? -23.098 8.194 3.673 1.00 53.50 91 GLU A N 1
ATOM 795 C CA . GLU A 1 91 ? -23.051 6.871 4.323 1.00 53.50 91 GLU A CA 1
ATOM 796 C C . GLU A 1 91 ? -23.659 6.898 5.741 1.00 53.50 91 GLU A C 1
ATOM 798 O O . GLU A 1 91 ? -24.500 6.065 6.064 1.00 53.50 91 GLU A O 1
ATOM 803 N N . GLU A 1 92 ? -23.369 7.918 6.564 1.00 54.34 92 GLU A N 1
ATOM 804 C CA . GLU A 1 92 ? -24.008 8.113 7.883 1.00 54.34 92 GLU A CA 1
ATOM 805 C C . GLU A 1 92 ? -25.523 8.392 7.796 1.00 54.34 92 GLU A C 1
ATOM 807 O O . GLU A 1 92 ? -26.249 8.235 8.784 1.00 54.34 92 GLU A O 1
ATOM 812 N N . LYS A 1 93 ? -26.022 8.866 6.646 1.00 51.41 93 LYS A N 1
ATOM 813 C CA . LYS A 1 93 ? -27.462 9.051 6.406 1.00 51.41 93 LYS A CA 1
ATOM 814 C C . LYS A 1 93 ? -28.132 7.759 5.952 1.00 51.41 93 LYS A C 1
ATOM 816 O O . LYS A 1 93 ? -29.276 7.540 6.348 1.00 51.41 93 LYS A O 1
ATOM 821 N N . GLU A 1 94 ? -27.447 6.932 5.169 1.00 48.59 94 GLU A N 1
ATOM 822 C CA . GLU A 1 94 ? -27.939 5.615 4.755 1.00 48.59 94 GLU A CA 1
ATOM 823 C C . GLU A 1 94 ? -27.892 4.602 5.915 1.00 48.59 94 GLU A C 1
ATOM 825 O O . GLU A 1 94 ? -28.887 3.918 6.152 1.00 48.59 94 GLU A O 1
ATOM 830 N N . GLU A 1 95 ? -26.843 4.604 6.750 1.00 45.81 95 GLU A N 1
ATOM 831 C CA . GLU A 1 95 ? -26.759 3.767 7.964 1.00 45.81 95 GLU A CA 1
ATOM 832 C C . GLU A 1 95 ? -27.809 4.132 9.029 1.00 45.81 95 GLU A C 1
ATOM 834 O O . GLU A 1 95 ? -28.219 3.284 9.819 1.00 45.81 95 GLU A O 1
ATOM 839 N N . LYS A 1 96 ? -28.319 5.372 9.054 1.00 44.06 96 LYS A N 1
ATOM 840 C CA . LYS A 1 96 ? -29.383 5.776 9.997 1.00 44.06 96 LYS A CA 1
ATOM 841 C C . LYS A 1 96 ? -30.755 5.158 9.704 1.00 44.06 96 LYS A C 1
ATOM 843 O O . LYS A 1 96 ? -31.642 5.283 10.550 1.00 44.06 96 LYS A O 1
ATOM 848 N N . MET A 1 97 ? -30.953 4.506 8.554 1.00 42.78 97 MET A N 1
ATOM 849 C CA . MET A 1 97 ? -32.190 3.765 8.260 1.00 42.78 97 MET A CA 1
ATOM 850 C C . MET A 1 97 ? -32.137 2.286 8.658 1.00 42.78 97 MET A C 1
ATOM 852 O O . MET A 1 97 ? -33.187 1.645 8.719 1.00 42.78 97 MET A O 1
ATOM 856 N N . GLU A 1 98 ? -30.965 1.748 8.994 1.00 42.47 98 GLU A N 1
ATOM 857 C CA . GLU A 1 98 ? -30.809 0.359 9.414 1.00 42.47 98 GLU A CA 1
ATOM 858 C C . GLU A 1 98 ? -30.514 0.342 10.918 1.00 42.47 98 GLU A C 1
ATOM 860 O O . GLU A 1 98 ? -29.441 0.738 11.352 1.00 42.47 98 GLU A O 1
ATOM 865 N N . TYR A 1 99 ? -31.507 -0.037 11.735 1.00 42.00 99 TYR A N 1
ATOM 866 C CA . TYR A 1 99 ? -31.423 -0.095 13.203 1.00 42.00 99 TYR A CA 1
ATOM 867 C C . TYR A 1 99 ? -30.073 -0.673 13.673 1.00 42.00 99 TYR A C 1
ATOM 869 O O . TYR A 1 99 ? -29.871 -1.892 13.681 1.00 42.00 99 TYR A O 1
ATOM 877 N N . SER A 1 100 ? -29.145 0.209 14.057 1.00 52.84 100 SER A N 1
ATOM 878 C CA . SER A 1 100 ? -27.766 -0.154 14.352 1.00 52.84 100 SER A CA 1
ATOM 879 C C . SER A 1 100 ? -27.721 -0.968 15.637 1.00 52.84 100 SER A C 1
ATOM 881 O O . SER A 1 100 ? -28.053 -0.509 16.732 1.00 52.84 100 SER A O 1
ATOM 883 N N . LYS A 1 101 ? -27.326 -2.236 15.509 1.00 58.28 101 LYS A N 1
ATOM 884 C CA . LYS A 1 101 ? -26.942 -3.022 16.679 1.00 58.28 101 LYS A CA 1
ATOM 885 C C . LYS A 1 101 ? -25.798 -2.278 17.381 1.00 58.28 101 LYS A C 1
ATOM 887 O O . LYS A 1 101 ? -24.853 -1.893 16.691 1.00 58.28 101 LYS A O 1
ATOM 892 N N . PRO A 1 102 ? -25.841 -2.112 18.713 1.00 64.44 102 PRO A N 1
ATOM 893 C CA . PRO A 1 102 ? -24.746 -1.489 19.442 1.00 64.44 102 PRO A CA 1
ATOM 894 C C . PRO A 1 102 ? -23.425 -2.211 19.142 1.00 64.44 102 PRO A C 1
ATOM 896 O O . PRO A 1 102 ? -23.373 -3.447 19.043 1.00 64.44 102 PRO A O 1
ATOM 899 N N . LEU A 1 103 ? -22.363 -1.427 18.941 1.00 67.75 103 LEU A N 1
ATOM 900 C CA . LEU A 1 103 ? -21.013 -1.950 18.765 1.00 67.75 103 LEU A CA 1
ATOM 901 C C . LEU A 1 103 ? -20.622 -2.755 20.012 1.00 67.75 103 LEU A C 1
ATOM 903 O O . LEU A 1 103 ? -20.900 -2.380 21.144 1.00 67.75 103 LEU A O 1
ATOM 907 N N . ASN A 1 104 ? -20.016 -3.909 19.789 1.00 74.12 104 ASN A N 1
ATOM 908 C CA . ASN A 1 104 ? -19.483 -4.798 20.803 1.00 74.12 104 ASN A CA 1
ATOM 909 C C . ASN A 1 104 ? -18.174 -5.401 20.280 1.00 74.12 104 ASN A C 1
ATOM 911 O O . ASN A 1 104 ? -17.843 -5.285 19.103 1.00 74.12 104 ASN A O 1
ATOM 915 N N . SER A 1 105 ? -17.417 -6.082 21.137 1.00 77.44 105 SER A N 1
ATOM 916 C CA . SER A 1 105 ? -16.078 -6.553 20.756 1.00 77.44 105 SER A CA 1
ATOM 917 C C . SER A 1 105 ? -16.070 -7.409 19.490 1.00 77.44 105 SER A C 1
ATOM 919 O O . SER A 1 105 ? -15.185 -7.257 18.657 1.00 77.44 105 SER A O 1
ATOM 921 N N . SER A 1 106 ? -17.067 -8.279 19.312 1.00 79.88 106 SER A N 1
ATOM 922 C CA . SER A 1 106 ? -17.091 -9.210 18.184 1.00 79.88 106 SER A CA 1
ATOM 923 C C . SER A 1 106 ? -17.437 -8.524 16.862 1.00 79.88 106 SER A C 1
ATOM 925 O O . SER A 1 106 ? -16.778 -8.786 15.854 1.00 79.88 106 SER A O 1
ATOM 927 N N . ASN A 1 107 ? -18.439 -7.636 16.843 1.00 85.62 107 ASN A N 1
ATOM 928 C CA . ASN A 1 107 ? -18.787 -6.925 15.610 1.00 85.62 107 ASN A CA 1
ATOM 929 C C . ASN A 1 107 ? -17.719 -5.881 15.229 1.00 85.62 107 ASN A C 1
ATOM 931 O O . ASN A 1 107 ? -17.447 -5.707 14.042 1.00 85.62 107 ASN A O 1
ATOM 935 N N . PHE A 1 108 ? -17.049 -5.270 16.211 1.00 88.25 108 PHE A N 1
ATOM 936 C CA . PHE A 1 108 ? -16.000 -4.285 15.976 1.00 88.25 108 PHE A CA 1
ATOM 937 C C . PHE A 1 108 ? -14.697 -4.927 15.485 1.00 88.25 108 PHE A C 1
ATOM 939 O O . PHE A 1 108 ? -14.092 -4.436 14.535 1.00 88.25 108 PHE A O 1
ATOM 946 N N . GLU A 1 109 ? -14.288 -6.067 16.053 1.00 88.62 109 GLU A N 1
ATOM 947 C CA . GLU A 1 109 ? -13.134 -6.824 15.547 1.00 88.62 109 GLU A CA 1
ATOM 948 C C . GLU A 1 109 ? -13.348 -7.299 14.108 1.00 88.62 109 GLU A C 1
ATOM 950 O O . GLU A 1 109 ? -12.430 -7.200 13.292 1.00 88.62 109 GLU A O 1
ATOM 955 N N . LYS A 1 110 ? -14.562 -7.761 13.778 1.00 91.25 110 LYS A N 1
ATOM 956 C CA . LYS A 1 110 ? -14.900 -8.152 12.408 1.00 91.25 110 LYS A CA 1
ATOM 957 C C . LYS A 1 110 ? -14.821 -6.962 11.448 1.00 91.25 110 LYS A C 1
ATOM 959 O O . LYS A 1 110 ? -14.151 -7.070 10.429 1.00 91.25 110 LYS A O 1
ATOM 964 N N . LYS A 1 111 ? -15.424 -5.822 11.811 1.00 91.62 111 LYS A N 1
ATOM 965 C CA . LYS A 1 111 ? -15.339 -4.570 11.039 1.00 91.62 111 LYS A CA 1
ATOM 966 C C . LYS A 1 111 ? -13.883 -4.188 10.749 1.00 91.62 111 LYS A C 1
ATOM 968 O O . LYS A 1 111 ? -13.536 -3.888 9.614 1.00 91.62 111 LYS A O 1
ATOM 973 N N . ILE A 1 112 ? -13.019 -4.241 11.763 1.00 92.94 112 ILE A N 1
ATOM 974 C CA . ILE A 1 112 ? -11.591 -3.924 11.623 1.00 92.94 112 ILE A CA 1
ATOM 975 C C . ILE A 1 112 ? -10.883 -4.889 10.672 1.00 92.94 112 ILE A C 1
ATOM 977 O O . ILE A 1 112 ? -10.029 -4.462 9.900 1.00 92.94 112 ILE A O 1
ATOM 981 N N . GLU A 1 113 ? -11.168 -6.187 10.764 1.00 93.75 113 GLU A N 1
ATOM 982 C CA . GLU A 1 113 ? -10.567 -7.193 9.887 1.00 93.75 113 GLU A CA 1
ATOM 983 C C . GLU A 1 113 ? -10.991 -6.978 8.430 1.00 93.75 113 GLU A C 1
ATOM 985 O O . GLU A 1 113 ? -10.126 -6.921 7.557 1.00 93.75 113 GLU A O 1
ATOM 990 N N . ASP A 1 114 ? -12.288 -6.795 8.182 1.00 94.25 114 ASP A N 1
ATOM 991 C CA . ASP A 1 114 ? -12.838 -6.580 6.841 1.00 94.25 114 ASP A CA 1
ATOM 992 C C . ASP A 1 114 ? -12.241 -5.306 6.208 1.00 94.25 114 ASP A C 1
ATOM 994 O O . ASP A 1 114 ? -11.604 -5.370 5.154 1.00 94.25 114 ASP A O 1
ATOM 998 N N . GLU A 1 115 ? -12.308 -4.171 6.908 1.00 93.62 115 GLU A N 1
ATOM 999 C CA . GLU A 1 115 ? -11.777 -2.894 6.413 1.00 93.62 115 GLU A CA 1
ATOM 1000 C C . GLU A 1 115 ? -10.242 -2.894 6.273 1.00 93.62 115 GLU A C 1
ATOM 1002 O O . GLU A 1 115 ? -9.684 -2.265 5.372 1.00 93.62 115 GLU A O 1
ATOM 1007 N N . TRP A 1 116 ? -9.508 -3.597 7.145 1.00 96.00 116 TRP A N 1
ATOM 1008 C CA . TRP A 1 116 ? -8.055 -3.717 6.986 1.00 96.00 116 TRP A CA 1
ATOM 1009 C C . TRP A 1 116 ? -7.687 -4.531 5.746 1.00 96.00 116 TRP A C 1
ATOM 1011 O O . TRP A 1 116 ? -6.734 -4.183 5.044 1.00 96.00 116 TRP A O 1
ATOM 1021 N N . ASN A 1 117 ? -8.433 -5.601 5.466 1.00 94.88 117 ASN A N 1
ATOM 1022 C CA . ASN A 1 117 ? -8.220 -6.428 4.284 1.00 94.88 117 ASN A CA 1
ATOM 1023 C C . ASN A 1 117 ? -8.486 -5.645 2.995 1.00 94.88 117 ASN A C 1
ATOM 1025 O O . ASN A 1 117 ? -7.710 -5.767 2.046 1.00 94.88 117 ASN A O 1
ATOM 1029 N N . GLU A 1 118 ? -9.503 -4.783 2.969 1.00 94.75 118 GLU A N 1
ATOM 1030 C CA . GLU A 1 118 ? -9.727 -3.846 1.861 1.00 94.75 118 GLU A CA 1
ATOM 1031 C C . GLU A 1 118 ? -8.512 -2.933 1.639 1.00 94.75 118 GLU A C 1
ATOM 1033 O O . GLU A 1 118 ? -7.966 -2.883 0.534 1.00 94.75 118 GLU A O 1
ATOM 1038 N N . LEU A 1 119 ? -7.989 -2.313 2.703 1.00 92.31 119 LEU A N 1
ATOM 1039 C CA . LEU A 1 119 ? -6.794 -1.462 2.628 1.00 92.31 119 LEU A CA 1
ATOM 1040 C C . LEU A 1 119 ? -5.518 -2.217 2.210 1.00 92.31 119 LEU A C 1
ATOM 1042 O O . LEU A 1 119 ? -4.594 -1.620 1.643 1.00 92.31 119 LEU A O 1
ATOM 1046 N N . GLU A 1 120 ? -5.391 -3.506 2.536 1.00 93.88 120 GLU A N 1
ATOM 1047 C CA . GLU A 1 120 ? -4.290 -4.341 2.038 1.00 93.88 120 GLU A CA 1
ATOM 1048 C C . GLU A 1 120 ? -4.466 -4.662 0.550 1.00 93.88 120 GLU A C 1
ATOM 1050 O O . GLU A 1 120 ? -3.492 -4.579 -0.205 1.00 93.88 120 GLU A O 1
ATOM 1055 N N . ASN A 1 121 ? -5.688 -4.968 0.115 1.00 93.31 121 ASN A N 1
ATOM 1056 C CA . ASN A 1 121 ? -5.999 -5.274 -1.278 1.00 93.31 121 ASN A CA 1
ATOM 1057 C C . ASN A 1 121 ? -5.747 -4.076 -2.199 1.00 93.31 121 ASN A C 1
ATOM 1059 O O . ASN A 1 121 ? -5.079 -4.238 -3.222 1.00 93.31 121 ASN A O 1
ATOM 1063 N N . GLU A 1 122 ? -6.180 -2.874 -1.813 1.00 87.69 122 GLU A N 1
ATOM 1064 C CA . GLU A 1 122 ? -5.913 -1.644 -2.571 1.00 87.69 122 GLU A CA 1
ATOM 1065 C C . GLU A 1 122 ? -4.405 -1.391 -2.747 1.00 87.69 122 GLU A C 1
ATOM 1067 O O . GLU A 1 122 ? -3.929 -1.071 -3.840 1.00 87.69 122 GLU A O 1
ATOM 1072 N N . GLU A 1 123 ? -3.613 -1.581 -1.685 1.00 92.12 123 GLU A N 1
ATOM 1073 C CA . GLU A 1 123 ? -2.156 -1.414 -1.741 1.00 92.12 123 GLU A CA 1
ATOM 1074 C C . GLU A 1 123 ? -1.490 -2.476 -2.628 1.00 92.12 123 GLU A C 1
ATOM 1076 O O . GLU A 1 123 ? -0.568 -2.162 -3.389 1.00 92.12 123 GLU A O 1
ATOM 1081 N N . ILE A 1 124 ? -1.956 -3.729 -2.562 1.00 92.06 124 ILE A N 1
ATOM 1082 C CA . ILE A 1 124 ? -1.491 -4.824 -3.424 1.00 92.06 124 ILE A CA 1
ATOM 1083 C C . ILE A 1 124 ? -1.790 -4.517 -4.892 1.00 92.06 124 ILE A C 1
ATOM 1085 O O . ILE A 1 124 ? -0.917 -4.716 -5.747 1.00 92.06 124 ILE A O 1
ATOM 1089 N N . GLU A 1 125 ? -2.992 -4.034 -5.192 1.00 90.06 125 GLU A N 1
ATOM 1090 C CA . GLU A 1 125 ? -3.402 -3.682 -6.547 1.00 90.06 125 GLU A CA 1
ATOM 1091 C C . GLU A 1 125 ? -2.551 -2.527 -7.090 1.00 90.06 125 GLU A C 1
ATOM 1093 O O . GLU A 1 125 ? -1.966 -2.645 -8.173 1.00 90.06 125 GLU A O 1
ATOM 1098 N N . ALA A 1 126 ? -2.381 -1.454 -6.312 1.00 86.75 126 ALA A N 1
ATOM 1099 C CA . ALA A 1 126 ? -1.546 -0.313 -6.682 1.00 86.75 126 ALA A CA 1
ATOM 1100 C C . ALA A 1 126 ? -0.093 -0.734 -6.963 1.00 86.75 126 ALA A C 1
ATOM 1102 O O . ALA A 1 126 ? 0.476 -0.397 -8.009 1.00 86.75 126 ALA A O 1
ATOM 1103 N N . TRP A 1 127 ? 0.503 -1.535 -6.073 1.00 90.31 127 TRP A N 1
ATOM 1104 C CA . TRP A 1 127 ? 1.842 -2.091 -6.268 1.00 90.31 127 TRP A CA 1
ATOM 1105 C C . TRP A 1 127 ? 1.930 -2.910 -7.561 1.00 90.31 127 TRP A C 1
ATOM 1107 O O . TRP A 1 127 ? 2.817 -2.686 -8.390 1.00 90.31 127 TRP A O 1
ATOM 1117 N N . THR A 1 128 ? 0.991 -3.831 -7.767 1.00 90.38 128 THR A N 1
ATOM 1118 C CA . THR A 1 128 ? 0.960 -4.719 -8.936 1.00 90.38 128 THR A CA 1
ATOM 1119 C C . THR A 1 128 ? 0.823 -3.929 -10.236 1.00 90.38 128 THR A C 1
ATOM 1121 O O . THR A 1 128 ? 1.547 -4.191 -11.201 1.00 90.38 128 THR A O 1
ATOM 1124 N N . ASN A 1 129 ? -0.027 -2.903 -10.252 1.00 87.44 129 ASN A N 1
ATOM 1125 C CA . ASN A 1 129 ? -0.220 -2.017 -11.396 1.00 87.44 129 ASN A CA 1
ATOM 1126 C C . ASN A 1 129 ? 1.057 -1.253 -11.765 1.00 87.44 129 ASN A C 1
ATOM 1128 O O . ASN A 1 129 ? 1.425 -1.199 -12.947 1.00 87.44 129 ASN A O 1
ATOM 1132 N N . ILE A 1 130 ? 1.784 -0.723 -10.777 1.00 86.50 130 ILE A N 1
ATOM 1133 C CA . ILE A 1 130 ? 3.063 -0.033 -11.005 1.00 86.50 130 ILE A CA 1
ATOM 1134 C C . ILE A 1 130 ? 4.095 -0.990 -11.595 1.00 86.50 130 ILE A C 1
ATOM 1136 O O . ILE A 1 130 ? 4.735 -0.666 -12.601 1.00 86.50 130 ILE A O 1
ATOM 1140 N N . ILE A 1 131 ? 4.248 -2.178 -11.006 1.00 89.75 131 ILE A N 1
ATOM 1141 C CA . ILE A 1 131 ? 5.229 -3.165 -11.465 1.00 89.75 131 ILE A CA 1
ATOM 1142 C C . ILE A 1 131 ? 4.907 -3.643 -12.879 1.00 89.75 131 ILE A C 1
ATOM 1144 O O . ILE A 1 131 ? 5.796 -3.653 -13.732 1.00 89.75 131 ILE A O 1
ATOM 1148 N N . ASN A 1 132 ? 3.642 -3.946 -13.168 1.00 87.62 132 ASN A N 1
ATOM 1149 C CA . ASN A 1 132 ? 3.200 -4.344 -14.503 1.00 87.62 132 ASN A CA 1
ATOM 1150 C C . ASN A 1 132 ? 3.450 -3.244 -15.539 1.00 87.62 132 ASN A C 1
ATOM 1152 O O . ASN A 1 132 ? 3.930 -3.525 -16.640 1.00 87.62 132 ASN A O 1
ATOM 1156 N N . THR A 1 133 ? 3.175 -1.986 -15.191 1.00 87.44 133 THR A N 1
ATOM 1157 C CA . THR A 1 133 ? 3.422 -0.834 -16.069 1.00 87.44 133 THR A CA 1
ATOM 1158 C C . THR A 1 133 ? 4.914 -0.655 -16.344 1.00 87.44 133 THR A C 1
ATOM 1160 O O . THR A 1 133 ? 5.323 -0.496 -17.500 1.00 87.44 133 THR A O 1
ATOM 1163 N N . CYS A 1 134 ? 5.746 -0.746 -15.304 1.00 86.50 134 CYS A N 1
ATOM 1164 C CA . CYS A 1 134 ? 7.197 -0.680 -15.435 1.00 86.50 134 CYS A CA 1
ATOM 1165 C C . CYS A 1 134 ? 7.723 -1.830 -16.301 1.00 86.50 134 CYS A C 1
ATOM 1167 O O . CYS A 1 134 ? 8.503 -1.594 -17.219 1.00 86.50 134 CYS A O 1
ATOM 1169 N N . TRP A 1 135 ? 7.261 -3.059 -16.075 1.00 88.62 135 TRP A N 1
ATOM 1170 C CA . TRP A 1 135 ? 7.695 -4.230 -16.833 1.00 88.62 135 TRP A CA 1
ATOM 1171 C C . TRP A 1 135 ? 7.301 -4.157 -18.313 1.00 88.62 135 TRP A C 1
ATOM 1173 O O . TRP A 1 135 ? 8.138 -4.381 -19.192 1.00 88.62 135 TRP A O 1
ATOM 1183 N N . LYS A 1 136 ? 6.053 -3.777 -18.618 1.00 88.56 136 LYS A N 1
ATOM 1184 C CA . LYS A 1 136 ? 5.590 -3.550 -20.000 1.00 88.56 136 LYS A CA 1
ATOM 1185 C C . LYS A 1 136 ? 6.425 -2.474 -20.696 1.00 88.56 136 LYS A C 1
ATOM 1187 O O . LYS A 1 136 ? 6.868 -2.664 -21.827 1.00 88.56 136 LYS A O 1
ATOM 1192 N N . THR A 1 137 ? 6.700 -1.369 -20.004 1.00 87.25 137 THR A N 1
ATOM 1193 C CA . THR A 1 137 ? 7.532 -0.279 -20.536 1.00 87.25 137 THR A CA 1
ATOM 1194 C C . THR A 1 137 ? 8.962 -0.750 -20.797 1.00 87.25 137 THR A C 1
ATOM 1196 O O . THR A 1 137 ? 9.504 -0.514 -21.876 1.00 87.25 137 THR A O 1
ATOM 1199 N N . LEU A 1 138 ? 9.557 -1.460 -19.836 1.00 88.31 138 LEU A N 1
ATOM 1200 C CA . LEU A 1 138 ? 10.910 -2.000 -19.920 1.00 88.31 138 LEU A CA 1
ATOM 1201 C C . LEU A 1 138 ? 11.057 -2.969 -21.096 1.00 88.31 138 LEU A C 1
ATOM 1203 O O . LEU A 1 138 ? 11.954 -2.815 -21.920 1.00 88.31 138 LEU A O 1
ATOM 1207 N N . THR A 1 139 ? 10.168 -3.956 -21.197 1.00 88.06 139 THR A N 1
ATOM 1208 C CA . THR A 1 139 ? 10.213 -4.982 -22.249 1.00 88.06 139 THR A CA 1
ATOM 1209 C C . THR A 1 139 ? 10.025 -4.389 -23.640 1.00 88.06 139 THR A C 1
ATOM 1211 O O . THR A 1 139 ? 10.765 -4.749 -24.555 1.00 88.06 139 THR A O 1
ATOM 1214 N N . HIS A 1 140 ? 9.097 -3.441 -23.794 1.00 88.25 140 HIS A N 1
ATOM 1215 C CA . HIS A 1 140 ? 8.882 -2.743 -25.057 1.00 88.25 140 HIS A CA 1
ATOM 1216 C C . HIS A 1 140 ? 10.104 -1.909 -25.465 1.00 88.25 140 HIS A C 1
ATOM 1218 O O . HIS A 1 140 ? 10.573 -2.011 -26.598 1.00 88.25 140 HIS A O 1
ATOM 1224 N N . LYS A 1 141 ? 10.651 -1.105 -24.544 1.00 86.81 141 LYS A N 1
ATOM 1225 C CA . LYS A 1 141 ? 11.762 -0.191 -24.846 1.00 86.81 141 LYS A CA 1
ATOM 1226 C C . LYS A 1 141 ? 13.093 -0.902 -25.057 1.00 86.81 141 LYS A C 1
ATOM 1228 O O . LYS A 1 141 ? 13.889 -0.447 -25.867 1.00 86.81 141 LYS A O 1
ATOM 1233 N N . LEU A 1 142 ? 13.317 -2.026 -24.383 1.00 88.75 142 LEU A N 1
ATOM 1234 C CA . LEU A 1 142 ? 14.559 -2.787 -24.510 1.00 88.75 142 LEU A CA 1
ATOM 1235 C C . LEU A 1 142 ? 14.525 -3.857 -25.607 1.00 88.75 142 LEU A C 1
ATOM 1237 O O . LEU A 1 142 ? 15.482 -4.618 -25.724 1.00 88.75 142 LEU A O 1
ATOM 1241 N N . LYS A 1 143 ? 13.452 -3.946 -26.408 1.00 87.19 143 LYS A N 1
ATOM 1242 C CA . LYS A 1 143 ? 13.265 -5.014 -27.407 1.00 87.19 143 LYS A CA 1
ATOM 1243 C C . LYS A 1 143 ? 14.450 -5.162 -28.371 1.00 87.19 143 LYS A C 1
ATOM 1245 O O . LYS A 1 143 ? 14.791 -6.283 -28.734 1.00 87.19 143 LYS A O 1
ATOM 1250 N N . HIS A 1 144 ? 15.078 -4.048 -28.741 1.00 85.00 144 HIS A N 1
ATOM 1251 C CA . HIS A 1 144 ? 16.213 -3.996 -29.670 1.00 85.00 144 HIS A CA 1
ATOM 1252 C C . HIS A 1 144 ? 17.479 -3.400 -29.029 1.00 85.00 144 HIS A C 1
ATOM 1254 O O . HIS A 1 144 ? 18.397 -2.989 -29.731 1.00 85.00 144 HIS A O 1
ATOM 1260 N N . ASP A 1 145 ? 17.531 -3.324 -27.696 1.00 86.50 145 ASP A N 1
ATOM 1261 C CA . ASP A 1 145 ? 18.651 -2.724 -26.969 1.00 86.50 145 ASP A CA 1
ATOM 1262 C C . ASP A 1 145 ? 19.799 -3.734 -26.802 1.00 86.50 145 ASP A C 1
ATOM 1264 O O . ASP A 1 145 ? 19.619 -4.803 -26.212 1.00 86.50 145 ASP A O 1
ATOM 1268 N N . ALA A 1 146 ? 20.994 -3.383 -27.287 1.00 88.12 146 ALA A N 1
ATOM 1269 C CA . ALA A 1 146 ? 22.187 -4.233 -27.212 1.00 88.12 146 ALA A CA 1
ATOM 1270 C C . ALA A 1 146 ? 22.607 -4.577 -25.765 1.00 88.12 146 ALA A C 1
ATOM 1272 O O . ALA A 1 146 ? 23.226 -5.610 -25.519 1.00 88.12 146 ALA A O 1
ATOM 1273 N N . TYR A 1 147 ? 22.225 -3.749 -24.789 1.00 89.06 147 TYR A N 1
ATOM 1274 C CA . TYR A 1 147 ? 22.515 -3.911 -23.364 1.00 89.06 147 TYR A CA 1
ATOM 1275 C C . TYR A 1 147 ? 21.292 -4.370 -22.551 1.00 89.06 147 TYR A C 1
ATOM 1277 O O . TYR A 1 147 ? 21.302 -4.275 -21.316 1.00 89.06 147 TYR A O 1
ATOM 1285 N N . ARG A 1 148 ? 20.251 -4.909 -23.207 1.00 89.50 148 ARG A N 1
ATOM 1286 C CA . ARG A 1 148 ? 18.993 -5.369 -22.587 1.00 89.50 148 ARG A CA 1
ATOM 1287 C C . ARG A 1 148 ? 19.205 -6.166 -21.302 1.00 89.50 148 ARG A C 1
ATOM 1289 O O . ARG A 1 148 ? 18.625 -5.827 -20.275 1.00 89.50 148 ARG A O 1
ATOM 1296 N N . ASN A 1 149 ? 20.044 -7.201 -21.336 1.00 90.75 149 ASN A N 1
ATOM 1297 C CA . ASN A 1 149 ? 20.240 -8.094 -20.187 1.00 90.75 149 ASN A CA 1
ATOM 1298 C C . ASN A 1 149 ? 20.847 -7.360 -18.982 1.00 90.75 149 ASN A C 1
ATOM 1300 O O . ASN A 1 149 ? 20.417 -7.562 -17.848 1.00 90.75 149 ASN A O 1
ATOM 1304 N N . SER A 1 150 ? 21.796 -6.454 -19.230 1.00 91.50 150 SER A N 1
ATOM 1305 C CA . SER A 1 150 ? 22.421 -5.635 -18.187 1.00 91.50 150 SER A CA 1
ATOM 1306 C C . SER A 1 150 ? 21.409 -4.672 -17.550 1.00 91.50 150 SER A C 1
ATOM 1308 O O . SER A 1 150 ? 21.329 -4.566 -16.323 1.00 91.50 150 SER A O 1
ATOM 1310 N N . LYS A 1 151 ? 20.573 -4.021 -18.372 1.00 91.44 151 LYS A N 1
ATOM 1311 C CA . LYS A 1 151 ? 19.506 -3.117 -17.910 1.00 91.44 151 LYS A CA 1
ATOM 1312 C C . LYS A 1 151 ? 18.413 -3.865 -17.134 1.00 91.44 151 LYS A C 1
ATOM 1314 O O . LYS A 1 151 ? 18.020 -3.408 -16.064 1.00 91.44 151 LYS A O 1
ATOM 1319 N N . ILE A 1 152 ? 17.985 -5.043 -17.601 1.00 91.12 152 ILE A N 1
ATOM 1320 C CA . ILE A 1 152 ? 17.058 -5.926 -16.867 1.00 91.12 152 ILE A CA 1
ATOM 1321 C C . ILE A 1 152 ? 17.667 -6.359 -15.527 1.00 91.12 152 ILE A C 1
ATOM 1323 O O . ILE A 1 152 ? 16.980 -6.340 -14.509 1.00 91.12 152 ILE A O 1
ATOM 1327 N N . GLY A 1 153 ? 18.961 -6.688 -15.489 1.00 91.69 153 GLY A N 1
ATOM 1328 C CA . GLY A 1 153 ? 19.664 -7.007 -14.244 1.00 91.69 153 GLY A CA 1
ATOM 1329 C C . GLY A 1 153 ? 19.604 -5.865 -13.222 1.00 91.69 153 GLY A C 1
ATOM 1330 O O . GLY A 1 153 ? 19.256 -6.083 -12.061 1.00 91.69 153 GLY A O 1
ATOM 1331 N N . ARG A 1 154 ? 19.859 -4.624 -13.656 1.00 92.12 154 ARG A N 1
ATOM 1332 C CA . ARG A 1 154 ? 19.729 -3.436 -12.792 1.00 92.12 154 ARG A CA 1
ATOM 1333 C C . ARG A 1 154 ? 18.287 -3.178 -12.356 1.00 92.12 154 ARG A C 1
ATOM 1335 O O . ARG A 1 154 ? 18.072 -2.836 -11.194 1.00 92.12 154 ARG A O 1
ATOM 1342 N N . TRP A 1 155 ? 17.316 -3.375 -13.247 1.00 92.94 155 TRP A N 1
ATOM 1343 C CA . TRP A 1 155 ? 15.893 -3.276 -12.915 1.00 92.94 155 TRP A CA 1
ATOM 1344 C C . TRP A 1 155 ? 15.506 -4.288 -11.829 1.00 92.94 155 TRP A C 1
ATOM 1346 O O . TRP A 1 155 ? 14.910 -3.911 -10.824 1.00 92.94 155 TRP A O 1
ATOM 1356 N N . ASN A 1 156 ? 15.935 -5.547 -11.969 1.00 93.06 156 ASN A N 1
ATOM 1357 C CA . ASN A 1 156 ? 15.692 -6.607 -10.989 1.00 93.06 156 ASN A CA 1
ATOM 1358 C C . ASN A 1 156 ? 16.272 -6.266 -9.610 1.00 93.06 156 ASN A C 1
ATOM 1360 O O . ASN A 1 156 ? 15.634 -6.530 -8.592 1.00 93.06 156 ASN A O 1
ATOM 1364 N N . ASN A 1 157 ? 17.460 -5.658 -9.552 1.00 91.75 157 ASN A N 1
ATOM 1365 C CA . ASN A 1 157 ? 18.052 -5.221 -8.285 1.00 91.75 157 ASN A CA 1
ATOM 1366 C C . ASN A 1 157 ? 17.206 -4.134 -7.606 1.00 91.75 157 ASN A C 1
ATOM 1368 O O . ASN A 1 157 ? 16.975 -4.193 -6.399 1.00 91.75 157 ASN A O 1
ATOM 1372 N N . MET A 1 158 ? 16.699 -3.175 -8.383 1.00 91.81 158 MET A N 1
ATOM 1373 C CA . MET A 1 158 ? 15.817 -2.123 -7.877 1.00 91.81 158 MET A CA 1
ATOM 1374 C C . MET A 1 158 ? 14.463 -2.680 -7.421 1.00 91.81 158 MET A C 1
ATOM 1376 O O . MET A 1 158 ? 13.999 -2.360 -6.328 1.00 91.81 158 MET A O 1
ATOM 1380 N N . PHE A 1 159 ? 13.873 -3.586 -8.203 1.00 91.94 159 PHE A N 1
ATOM 1381 C CA . PHE A 1 159 ? 12.644 -4.292 -7.848 1.00 91.94 159 PHE A CA 1
ATOM 1382 C C . PHE A 1 159 ? 12.786 -5.074 -6.534 1.00 91.94 159 PHE A C 1
ATOM 1384 O O . PHE A 1 159 ? 11.928 -4.967 -5.655 1.00 91.94 159 PHE A O 1
ATOM 1391 N N . LYS A 1 160 ? 13.894 -5.808 -6.352 1.00 93.88 160 LYS A N 1
ATOM 1392 C CA . LYS A 1 160 ? 14.204 -6.515 -5.097 1.00 93.88 160 LYS A CA 1
ATOM 1393 C C . LYS A 1 160 ? 14.302 -5.553 -3.912 1.00 93.88 160 LYS A C 1
ATOM 1395 O O . LYS A 1 160 ? 13.727 -5.827 -2.860 1.00 93.88 160 LYS A O 1
ATOM 1400 N N . ALA A 1 161 ? 14.991 -4.423 -4.083 1.00 91.81 161 ALA A N 1
ATOM 1401 C CA . ALA A 1 161 ? 15.125 -3.418 -3.031 1.00 91.81 161 ALA A CA 1
ATOM 1402 C C . ALA A 1 161 ? 13.759 -2.851 -2.608 1.00 91.81 161 ALA A C 1
ATOM 1404 O O . ALA A 1 161 ? 13.445 -2.833 -1.418 1.00 91.81 161 ALA A O 1
ATOM 1405 N N . PHE A 1 162 ? 12.911 -2.464 -3.565 1.00 91.81 162 PHE A N 1
ATOM 1406 C CA . PHE A 1 162 ? 11.571 -1.959 -3.255 1.00 91.81 162 PHE A CA 1
ATOM 1407 C C . PHE A 1 162 ? 10.653 -3.014 -2.652 1.00 91.81 162 PHE A C 1
ATOM 1409 O O . PHE A 1 162 ? 9.921 -2.706 -1.716 1.00 91.81 162 PHE A O 1
ATOM 1416 N N . SER A 1 163 ? 10.737 -4.259 -3.120 1.00 92.62 163 SER A N 1
ATOM 1417 C CA . SER A 1 163 ? 9.990 -5.371 -2.525 1.00 92.62 163 SER A CA 1
ATOM 1418 C C . SER A 1 163 ? 10.350 -5.542 -1.048 1.00 92.62 163 SER A C 1
ATOM 1420 O O . SER A 1 163 ? 9.465 -5.704 -0.210 1.00 92.62 163 SER A O 1
ATOM 1422 N N . LYS A 1 164 ? 11.640 -5.416 -0.698 1.00 93.69 164 LYS A 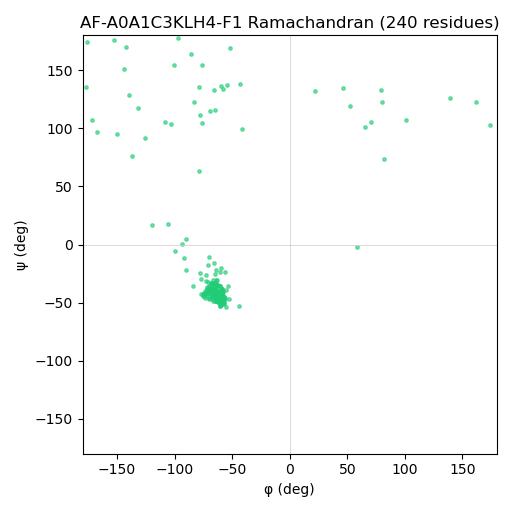N 1
ATOM 1423 C CA . LYS A 1 164 ? 12.076 -5.514 0.699 1.00 93.69 164 LYS A CA 1
ATOM 1424 C C . LYS A 1 164 ? 11.614 -4.332 1.549 1.00 93.69 164 LYS A C 1
ATOM 1426 O O . LYS A 1 164 ? 11.206 -4.517 2.693 1.00 93.69 164 LYS A O 1
ATOM 1431 N N . MET A 1 165 ? 11.658 -3.120 1.001 1.00 90.88 165 MET A N 1
ATOM 1432 C CA . MET A 1 165 ? 11.130 -1.931 1.677 1.00 90.88 165 MET A CA 1
ATOM 1433 C C . MET A 1 165 ? 9.619 -2.051 1.929 1.00 90.88 165 MET A C 1
ATOM 1435 O O . MET A 1 165 ? 9.170 -1.762 3.038 1.00 90.88 165 MET A O 1
ATOM 1439 N N . ARG A 1 166 ? 8.855 -2.550 0.947 1.00 91.88 166 ARG A N 1
ATOM 1440 C CA . ARG A 1 166 ? 7.420 -2.837 1.084 1.00 91.88 166 ARG A CA 1
ATOM 1441 C C . ARG A 1 166 ? 7.151 -3.866 2.180 1.00 91.88 166 ARG A C 1
ATOM 1443 O O . ARG A 1 166 ? 6.289 -3.644 3.022 1.00 91.88 166 ARG A O 1
ATOM 1450 N N . GLU A 1 167 ? 7.918 -4.954 2.226 1.00 92.56 167 GLU A N 1
ATOM 1451 C CA . GLU A 1 167 ? 7.805 -5.965 3.287 1.00 92.56 167 GLU A CA 1
ATOM 1452 C C . GLU A 1 167 ? 7.998 -5.347 4.684 1.00 92.56 167 GLU A C 1
ATOM 1454 O O . GLU A 1 167 ? 7.214 -5.604 5.598 1.00 92.56 167 GLU A O 1
ATOM 1459 N N . ILE A 1 168 ? 9.011 -4.488 4.850 1.00 91.06 168 ILE A N 1
ATOM 1460 C CA . ILE A 1 168 ? 9.281 -3.799 6.121 1.00 91.06 168 ILE A CA 1
ATOM 1461 C C . ILE A 1 168 ? 8.130 -2.858 6.488 1.00 91.06 168 ILE A C 1
ATOM 1463 O O . ILE A 1 168 ? 7.672 -2.886 7.631 1.00 91.06 168 ILE A O 1
ATOM 1467 N N . LYS A 1 169 ? 7.646 -2.055 5.535 1.00 91.69 169 LYS A N 1
ATOM 1468 C CA . LYS A 1 169 ? 6.483 -1.177 5.720 1.00 91.69 169 LYS A CA 1
ATOM 1469 C C . LYS A 1 169 ? 5.264 -1.980 6.180 1.00 91.69 169 LYS A C 1
ATOM 1471 O O . LYS A 1 169 ? 4.710 -1.683 7.234 1.00 91.69 169 LYS A O 1
ATOM 1476 N N . ASN A 1 170 ? 4.896 -3.033 5.451 1.00 90.00 170 ASN A N 1
ATOM 1477 C CA . ASN A 1 170 ? 3.710 -3.834 5.756 1.00 90.00 170 ASN A CA 1
ATOM 1478 C C . ASN A 1 170 ? 3.849 -4.541 7.113 1.00 90.00 170 ASN A C 1
ATOM 1480 O O . ASN A 1 170 ? 2.887 -4.635 7.871 1.00 90.00 170 ASN A O 1
ATOM 1484 N N . LYS A 1 171 ? 5.064 -4.952 7.495 1.00 93.06 171 LYS A N 1
ATOM 1485 C CA . LYS A 1 171 ? 5.337 -5.476 8.840 1.00 93.06 171 LYS A CA 1
ATOM 1486 C C . LYS A 1 171 ? 5.131 -4.428 9.940 1.00 93.06 171 LYS A C 1
ATOM 1488 O O . LYS A 1 171 ? 4.677 -4.779 11.028 1.00 93.06 171 LYS A O 1
ATOM 1493 N N . LEU A 1 172 ? 5.476 -3.163 9.697 1.00 90.25 172 LEU A N 1
ATOM 1494 C CA . LEU A 1 172 ? 5.219 -2.073 10.646 1.00 90.25 172 LEU A CA 1
ATOM 1495 C C . LEU A 1 172 ? 3.724 -1.769 10.764 1.00 90.25 172 LEU A C 1
ATOM 1497 O O . LEU A 1 172 ? 3.240 -1.591 11.881 1.00 90.25 172 LEU A O 1
ATOM 1501 N N . ASP A 1 173 ? 3.002 -1.764 9.647 1.00 89.38 173 ASP A N 1
ATOM 1502 C CA . ASP A 1 173 ? 1.554 -1.548 9.624 1.00 89.38 173 ASP A CA 1
ATOM 1503 C C . ASP A 1 173 ? 0.822 -2.665 10.394 1.00 89.38 173 ASP A C 1
ATOM 1505 O O . ASP A 1 173 ? 0.061 -2.372 11.315 1.00 89.38 173 ASP A O 1
ATOM 1509 N N . LYS A 1 174 ? 1.173 -3.939 10.158 1.00 91.69 174 LYS A N 1
ATOM 1510 C CA . LYS A 1 174 ? 0.631 -5.085 10.919 1.00 91.69 174 LYS A CA 1
ATOM 1511 C C . LYS A 1 174 ? 0.908 -4.998 12.419 1.00 91.69 174 LYS A C 1
ATOM 1513 O O . LYS A 1 174 ? 0.046 -5.315 13.230 1.00 91.69 174 LYS A O 1
ATOM 1518 N N . ARG A 1 175 ? 2.094 -4.525 12.820 1.00 91.56 175 ARG A N 1
ATOM 1519 C CA . ARG A 1 175 ? 2.408 -4.302 14.244 1.00 91.56 175 ARG A CA 1
ATOM 1520 C C . ARG A 1 175 ? 1.544 -3.212 14.875 1.00 91.56 175 ARG A C 1
ATOM 1522 O O . ARG A 1 175 ? 1.225 -3.321 16.054 1.00 91.56 175 ARG A O 1
ATOM 1529 N N . ARG A 1 176 ? 1.207 -2.150 14.137 1.00 87.94 176 ARG A N 1
ATOM 1530 C CA . ARG A 1 176 ? 0.318 -1.085 14.632 1.00 87.94 176 A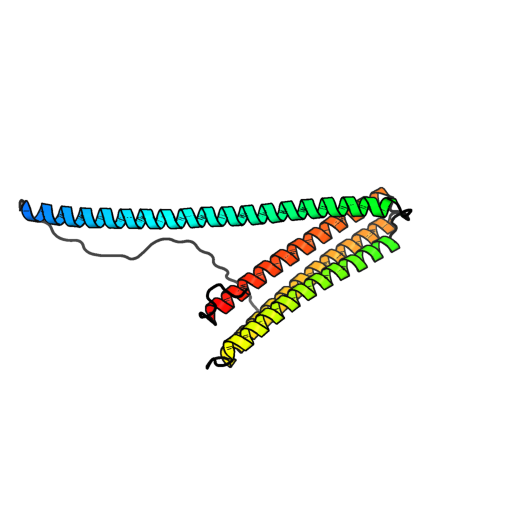RG A CA 1
ATOM 1531 C C . ARG A 1 176 ? -1.100 -1.612 14.820 1.00 87.94 176 ARG A C 1
ATOM 1533 O O . ARG A 1 176 ? -1.670 -1.389 15.882 1.00 87.94 176 ARG A O 1
ATOM 1540 N N . LEU A 1 177 ? -1.606 -2.364 13.841 1.00 92.31 177 LEU A N 1
ATOM 1541 C CA . LEU A 1 177 ? -2.904 -3.029 13.938 1.00 92.31 177 LEU A CA 1
ATOM 1542 C C . LEU A 1 177 ? -2.958 -3.978 15.138 1.00 92.31 177 LEU A C 1
ATOM 1544 O O . LEU A 1 177 ? -3.901 -3.929 15.916 1.00 92.31 177 LEU A O 1
ATOM 1548 N N . GLN A 1 178 ? -1.915 -4.786 15.335 1.00 94.00 178 GLN A N 1
ATOM 1549 C CA . GLN A 1 178 ? -1.841 -5.713 16.462 1.00 94.00 178 GLN A CA 1
ATOM 1550 C C . GLN A 1 178 ? -1.915 -4.991 17.816 1.00 94.00 178 GLN A C 1
ATOM 1552 O O . GLN A 1 178 ? -2.704 -5.378 18.671 1.00 94.00 178 GLN A O 1
ATOM 1557 N N . LYS A 1 179 ? -1.165 -3.896 17.991 1.00 92.06 179 LYS A N 1
ATOM 1558 C CA . LYS A 1 179 ? -1.245 -3.071 19.209 1.00 92.06 179 LYS A CA 1
ATOM 1559 C C . LYS A 1 179 ? -2.638 -2.482 19.430 1.00 92.06 179 LYS A C 1
ATOM 1561 O O . LYS A 1 179 ? -3.070 -2.339 20.568 1.00 92.06 179 LYS A O 1
ATOM 1566 N N . PHE A 1 180 ? -3.330 -2.121 18.353 1.00 92.56 180 PHE A N 1
ATOM 1567 C CA . PHE A 1 180 ? -4.699 -1.628 18.439 1.00 92.56 180 PHE A CA 1
ATOM 1568 C C . PHE A 1 180 ? -5.680 -2.737 18.846 1.00 92.56 180 PHE A C 1
ATOM 1570 O O . PHE A 1 180 ? -6.501 -2.521 19.730 1.00 92.56 180 PHE A O 1
ATOM 1577 N N . ARG A 1 181 ? -5.533 -3.954 18.307 1.00 92.50 181 ARG A N 1
ATOM 1578 C CA . ARG A 1 181 ? -6.314 -5.130 18.739 1.00 92.50 181 ARG A CA 1
ATOM 1579 C C . ARG A 1 181 ? -6.100 -5.450 20.217 1.00 92.50 181 ARG A C 1
ATOM 1581 O O . ARG A 1 181 ? -7.061 -5.658 20.947 1.00 92.50 181 ARG A O 1
ATOM 1588 N N . GLU A 1 182 ? -4.854 -5.403 20.682 1.00 92.06 182 GLU A N 1
ATOM 1589 C CA . GLU A 1 182 ? -4.530 -5.550 22.108 1.00 92.06 182 GLU A CA 1
ATOM 1590 C C . GLU A 1 182 ? -5.207 -4.462 22.959 1.00 92.06 182 GLU A C 1
ATOM 1592 O O . GLU A 1 182 ? -5.677 -4.728 24.065 1.00 92.06 182 GLU A O 1
ATOM 1597 N N . HIS A 1 183 ? -5.297 -3.228 22.454 1.00 90.06 183 HIS A N 1
ATOM 1598 C CA . HIS A 1 183 ? -6.002 -2.145 23.137 1.00 90.06 183 HIS A CA 1
ATOM 1599 C C . HIS A 1 183 ? -7.514 -2.402 23.243 1.00 90.06 183 HIS A C 1
ATOM 1601 O O . HIS A 1 183 ? -8.075 -2.232 24.325 1.00 90.06 183 HIS A O 1
ATOM 1607 N N . ILE A 1 184 ? -8.147 -2.891 22.172 1.00 89.38 184 ILE A N 1
ATOM 1608 C CA . ILE A 1 184 ? -9.569 -3.275 22.162 1.00 89.38 184 ILE A CA 1
ATOM 1609 C C . ILE A 1 184 ? -9.842 -4.370 23.196 1.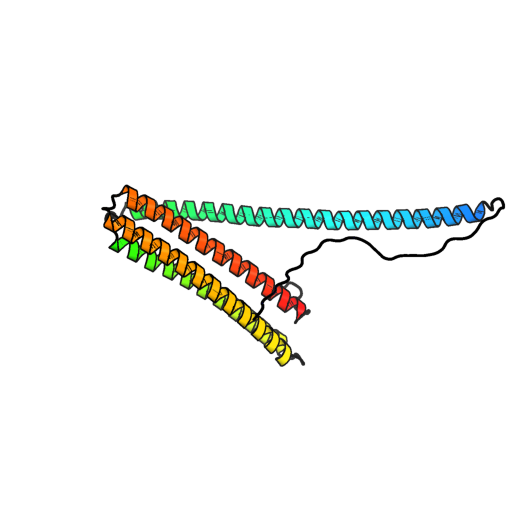00 89.38 184 ILE A C 1
ATOM 1611 O O . ILE A 1 184 ? -10.748 -4.227 24.013 1.00 89.38 184 ILE A O 1
ATOM 1615 N N . GLN A 1 185 ? -9.026 -5.426 23.225 1.00 89.56 185 GLN A N 1
ATOM 1616 C CA . GLN A 1 185 ? -9.172 -6.526 24.187 1.00 89.56 185 GLN A CA 1
ATOM 1617 C C . GLN A 1 185 ? -9.053 -6.044 25.642 1.00 89.56 185 GLN A C 1
ATOM 1619 O O . GLN A 1 185 ? -9.817 -6.457 26.521 1.00 89.56 185 GLN A O 1
ATOM 1624 N N . ASN A 1 186 ? -8.128 -5.117 25.906 1.00 89.69 186 ASN A N 1
ATOM 1625 C CA . ASN A 1 186 ? -7.971 -4.504 27.225 1.00 89.69 186 ASN A CA 1
ATOM 1626 C C . ASN A 1 186 ? -9.179 -3.650 27.637 1.00 89.69 186 ASN A C 1
ATOM 1628 O O . ASN A 1 186 ? -9.522 -3.619 28.815 1.00 89.69 186 ASN A O 1
ATOM 1632 N N . ILE A 1 187 ? -9.821 -2.957 26.696 1.00 86.75 187 ILE A N 1
ATOM 1633 C CA . ILE A 1 187 ? -11.035 -2.176 26.967 1.00 86.75 187 ILE A CA 1
ATOM 1634 C C . ILE A 1 187 ? -12.236 -3.105 27.170 1.00 86.75 187 ILE A C 1
ATOM 1636 O O . ILE A 1 187 ? -12.946 -2.981 28.165 1.00 86.75 187 ILE A O 1
ATOM 1640 N N . SER A 1 188 ? -12.412 -4.103 26.300 1.00 86.69 188 SER A N 1
ATOM 1641 C CA . SER A 1 188 ? -13.511 -5.067 26.404 1.00 86.69 188 SER A CA 1
ATOM 1642 C C . SER A 1 188 ? -13.488 -5.837 27.728 1.00 86.69 188 SER A C 1
ATOM 1644 O O . SER A 1 188 ? -14.544 -6.082 28.307 1.00 86.69 188 SER A O 1
ATOM 1646 N N . SER A 1 189 ? -12.306 -6.207 28.231 1.00 86.44 189 SER A N 1
ATOM 1647 C CA . SER A 1 189 ? -12.162 -6.933 29.504 1.00 86.44 189 SER A CA 1
ATOM 1648 C C . SER A 1 189 ? -12.475 -6.091 30.747 1.00 86.44 189 SER A C 1
ATOM 1650 O O . SER A 1 189 ? -12.724 -6.655 31.810 1.00 86.44 189 SER A O 1
ATOM 1652 N N . ARG A 1 190 ? -12.496 -4.757 30.630 1.00 87.88 190 ARG A N 1
ATOM 1653 C CA . ARG A 1 190 ? -12.806 -3.827 31.730 1.00 87.88 190 ARG A CA 1
ATOM 1654 C C . ARG A 1 190 ? -14.283 -3.429 31.803 1.00 87.88 190 ARG A C 1
ATOM 1656 O O . ARG A 1 190 ? -14.642 -2.678 32.701 1.00 87.88 190 ARG A O 1
ATOM 1663 N N . GLY A 1 191 ? -15.119 -3.947 30.900 1.00 82.69 191 GLY A N 1
ATOM 1664 C CA . GLY A 1 191 ? -16.527 -3.567 30.785 1.00 82.69 191 GLY A CA 1
ATOM 1665 C C . GLY A 1 191 ? -16.690 -2.280 29.982 1.00 82.69 191 GLY A C 1
ATOM 1666 O O . GLY A 1 191 ? -16.938 -1.224 30.548 1.00 82.69 191 GLY A O 1
ATOM 1667 N N . ALA A 1 192 ? -16.511 -2.384 28.663 1.00 83.25 192 ALA A N 1
ATOM 1668 C CA . ALA A 1 192 ? -16.658 -1.265 27.737 1.00 83.25 192 ALA A CA 1
ATOM 1669 C C . ALA A 1 192 ? -18.110 -0.763 27.683 1.00 83.25 192 ALA A C 1
ATOM 1671 O O . ALA A 1 192 ? -19.035 -1.561 27.521 1.00 83.25 192 ALA A O 1
ATOM 1672 N N . ASP A 1 193 ? -18.280 0.551 27.771 1.00 85.31 193 ASP A N 1
ATOM 1673 C CA . ASP A 1 193 ? -19.537 1.256 27.531 1.00 85.31 193 ASP A CA 1
ATOM 1674 C C . ASP A 1 193 ? -19.602 1.822 26.101 1.00 85.31 193 ASP A C 1
ATOM 1676 O O . ASP A 1 193 ? -18.663 1.693 25.308 1.00 85.31 193 ASP A O 1
ATOM 1680 N N . ASP A 1 194 ? -20.726 2.449 25.753 1.00 80.88 194 ASP A N 1
ATOM 1681 C CA . ASP A 1 194 ? -20.937 3.028 24.421 1.00 80.88 194 ASP A CA 1
ATOM 1682 C C . ASP A 1 194 ? -19.905 4.122 24.091 1.00 80.88 194 ASP A C 1
ATOM 1684 O O . ASP A 1 194 ? -19.440 4.224 22.953 1.00 80.88 194 ASP A O 1
ATOM 1688 N N . GLU A 1 195 ? -19.489 4.914 25.085 1.00 83.19 195 GLU A N 1
ATOM 1689 C CA . GLU A 1 195 ? -18.452 5.937 24.918 1.00 83.19 195 GLU A CA 1
ATOM 1690 C C . GLU A 1 195 ? -17.092 5.305 24.583 1.00 83.19 195 GLU A C 1
ATOM 1692 O O . GLU A 1 195 ? -16.382 5.776 23.690 1.00 83.19 195 GLU A O 1
ATOM 1697 N N . SER A 1 196 ? -16.752 4.183 25.220 1.00 85.88 196 SER A N 1
ATOM 1698 C CA . SER A 1 196 ? -15.544 3.411 24.921 1.00 85.88 196 SER A CA 1
ATOM 1699 C C . SER A 1 196 ? -15.532 2.895 23.480 1.00 85.88 196 SER A C 1
ATOM 1701 O O . SER A 1 196 ? -14.502 2.992 22.807 1.00 85.88 196 SER A O 1
ATOM 1703 N N . TRP A 1 197 ? -16.660 2.380 22.979 1.00 85.69 197 TRP A N 1
ATOM 1704 C CA . TRP A 1 197 ? -16.765 1.909 21.592 1.00 85.69 197 TRP A CA 1
ATOM 1705 C C . TRP A 1 197 ? -16.683 3.048 20.575 1.00 85.69 197 TRP A C 1
ATOM 1707 O O . TRP A 1 197 ? -16.010 2.899 19.553 1.00 85.69 197 TRP A O 1
ATOM 1717 N N . ASN A 1 198 ? -17.287 4.201 20.870 1.00 79.06 198 ASN A N 1
ATOM 1718 C CA . ASN A 1 198 ? -17.172 5.393 20.029 1.00 79.06 198 ASN A CA 1
ATOM 1719 C C . ASN A 1 198 ? -15.721 5.888 19.952 1.00 79.06 198 ASN A C 1
ATOM 1721 O O . ASN A 1 198 ? -15.195 6.080 18.855 1.00 79.06 198 ASN A O 1
ATOM 1725 N N . ASN A 1 199 ? -15.035 5.988 21.095 1.00 81.69 199 ASN A N 1
ATOM 1726 C CA . ASN A 1 199 ? -13.622 6.370 21.157 1.00 81.69 199 ASN A CA 1
ATOM 1727 C C . ASN A 1 199 ? -12.724 5.390 20.382 1.00 81.69 199 ASN A C 1
ATOM 1729 O O . ASN A 1 199 ? -11.820 5.801 19.652 1.00 81.69 199 ASN A O 1
ATOM 1733 N N . LEU A 1 200 ? -12.980 4.083 20.501 1.00 87.69 200 LEU A N 1
ATOM 1734 C CA . LEU A 1 200 ? -12.273 3.061 19.728 1.00 87.69 200 LEU A CA 1
ATOM 1735 C C . LEU A 1 200 ? -12.510 3.210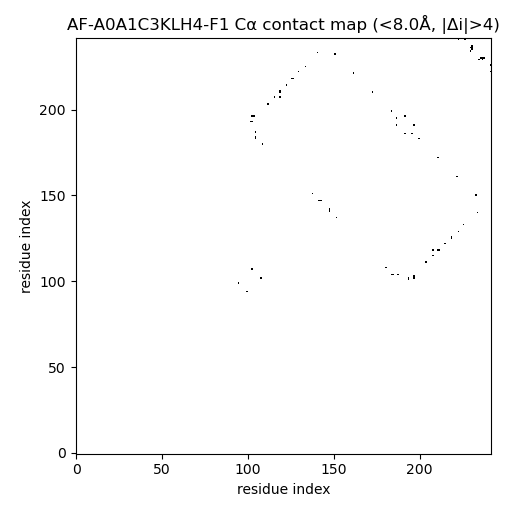 18.221 1.00 87.69 200 LEU A C 1
ATOM 1737 O O . LEU A 1 200 ? -11.563 3.084 17.442 1.00 87.69 200 LEU A O 1
ATOM 1741 N N . ASN A 1 201 ? -13.741 3.503 17.803 1.00 85.69 201 ASN A N 1
ATOM 1742 C CA . ASN A 1 201 ? -14.065 3.746 16.400 1.00 85.69 201 ASN A CA 1
ATOM 1743 C C . ASN A 1 201 ? -13.334 4.989 15.866 1.00 85.69 201 ASN A C 1
ATOM 1745 O O . ASN A 1 201 ? -12.736 4.923 14.797 1.00 85.69 201 ASN A O 1
ATOM 1749 N N . GLU A 1 202 ? -13.264 6.085 16.624 1.00 80.81 202 GLU A N 1
ATOM 1750 C CA . GLU A 1 202 ? -12.471 7.261 16.236 1.00 80.81 202 GLU A CA 1
ATOM 1751 C C . GLU A 1 202 ? -10.974 6.945 16.092 1.00 80.81 202 GLU A C 1
ATOM 1753 O O . GLU A 1 202 ? -10.335 7.339 15.110 1.00 80.81 202 GLU A O 1
ATOM 1758 N N . MET A 1 203 ? -10.399 6.187 17.032 1.00 85.25 203 MET A N 1
ATOM 1759 C CA . MET A 1 203 ? -9.006 5.737 16.930 1.00 85.25 203 MET A CA 1
ATOM 1760 C C . MET A 1 203 ? -8.774 4.873 15.689 1.00 85.25 203 MET A C 1
ATOM 1762 O O . MET A 1 203 ? -7.747 5.014 15.016 1.00 85.25 203 MET A O 1
ATOM 1766 N N . TRP A 1 204 ? -9.724 3.996 15.371 1.00 90.12 204 TRP A N 1
ATOM 1767 C CA . TRP A 1 204 ? -9.672 3.164 14.178 1.00 90.12 204 TRP A CA 1
ATOM 1768 C C . TRP A 1 204 ? -9.671 4.001 12.892 1.00 90.12 204 TRP A C 1
ATOM 1770 O O . TRP A 1 204 ? -8.814 3.798 12.028 1.00 90.12 204 TRP A O 1
ATOM 1780 N N . GLU A 1 205 ? -10.536 5.012 12.798 1.00 83.50 205 GLU A N 1
ATOM 1781 C CA . GLU A 1 205 ? -10.563 5.951 11.669 1.00 83.50 205 GLU A CA 1
ATOM 1782 C C . GLU A 1 205 ? -9.214 6.667 11.480 1.00 83.50 205 GLU A C 1
ATOM 1784 O O . GLU A 1 205 ? -8.719 6.800 10.356 1.00 83.50 205 GLU A O 1
ATOM 1789 N N . ILE A 1 206 ? -8.562 7.070 12.576 1.00 82.19 206 ILE A N 1
ATOM 1790 C CA . ILE A 1 206 ? -7.222 7.673 12.532 1.00 82.19 206 ILE A CA 1
ATOM 1791 C C . ILE A 1 206 ? -6.187 6.669 12.003 1.00 82.19 206 ILE A C 1
ATOM 1793 O O . ILE A 1 206 ? -5.345 7.030 11.175 1.00 82.19 206 ILE A O 1
ATOM 1797 N N . ILE A 1 207 ? -6.236 5.408 12.444 1.00 84.00 207 ILE A N 1
ATOM 1798 C CA . ILE A 1 207 ? -5.326 4.352 11.972 1.00 84.00 207 ILE A CA 1
ATOM 1799 C C . ILE A 1 207 ? -5.498 4.118 10.468 1.00 84.00 207 ILE A C 1
ATOM 1801 O O . ILE A 1 207 ? -4.491 4.094 9.750 1.00 84.00 207 ILE A O 1
ATOM 1805 N N . LYS A 1 208 ? -6.742 4.013 9.979 1.00 89.31 208 LYS A N 1
ATOM 1806 C CA . LYS A 1 208 ? -7.040 3.897 8.543 1.00 89.31 208 LYS A CA 1
ATOM 1807 C C . LYS A 1 208 ? -6.472 5.074 7.762 1.00 89.31 208 LYS A C 1
ATOM 1809 O O . LYS A 1 208 ? -5.720 4.879 6.807 1.00 89.31 208 LYS A O 1
ATOM 1814 N N . TYR A 1 209 ? -6.742 6.300 8.213 1.00 82.75 209 TYR A N 1
ATOM 1815 C CA . TYR A 1 209 ? -6.216 7.508 7.578 1.00 82.75 209 TYR A CA 1
ATOM 1816 C C . TYR A 1 209 ? -4.681 7.490 7.486 1.00 82.75 209 TYR A C 1
ATOM 1818 O O . TYR A 1 209 ? -4.108 7.776 6.430 1.00 82.75 209 TYR A O 1
ATOM 1826 N N . LEU A 1 210 ? -3.996 7.120 8.572 1.00 81.81 210 LEU A N 1
ATOM 1827 C CA . LEU A 1 210 ? -2.535 7.033 8.596 1.00 81.81 210 LEU A CA 1
ATOM 1828 C C . LEU A 1 210 ? -1.998 5.954 7.647 1.00 81.81 210 LEU A C 1
ATOM 1830 O O . LEU A 1 210 ? -0.984 6.194 6.986 1.00 81.81 210 LEU A O 1
ATOM 1834 N N . LYS A 1 211 ? -2.665 4.797 7.552 1.00 88.62 211 LYS A N 1
ATOM 1835 C CA . LYS A 1 211 ? -2.325 3.728 6.599 1.00 88.62 211 LYS A CA 1
ATOM 1836 C C . LYS A 1 211 ? -2.435 4.232 5.161 1.00 88.62 211 LYS A C 1
ATOM 1838 O O . LYS A 1 211 ? -1.429 4.210 4.452 1.00 88.62 211 LYS A O 1
ATOM 1843 N N . VAL A 1 212 ? -3.578 4.808 4.786 1.00 86.12 212 VAL A N 1
ATOM 1844 C CA . VAL A 1 212 ? -3.814 5.370 3.443 1.00 86.12 212 VAL A CA 1
ATOM 1845 C C . VAL A 1 212 ? -2.776 6.441 3.090 1.00 86.12 212 VAL A C 1
ATOM 1847 O O . VAL A 1 212 ? -2.200 6.424 2.002 1.00 86.12 212 VAL A O 1
ATOM 1850 N N . GLN A 1 213 ? -2.468 7.368 4.005 1.00 83.69 213 GLN A N 1
ATOM 1851 C CA . GLN A 1 213 ? -1.440 8.388 3.754 1.00 83.69 213 GLN A CA 1
ATOM 1852 C C . GLN A 1 213 ? -0.043 7.783 3.573 1.00 83.69 213 GLN A C 1
ATOM 1854 O O . GLN A 1 213 ? 0.730 8.250 2.729 1.00 83.69 213 GLN A O 1
ATOM 1859 N N . ASN A 1 214 ? 0.295 6.758 4.358 1.00 85.50 214 ASN A N 1
ATOM 1860 C CA . ASN A 1 214 ? 1.569 6.062 4.244 1.00 85.50 214 ASN A CA 1
ATOM 1861 C C . ASN A 1 214 ? 1.681 5.333 2.895 1.00 85.50 214 ASN A C 1
ATOM 1863 O O . ASN A 1 214 ? 2.710 5.456 2.228 1.00 85.50 214 ASN A O 1
ATOM 1867 N N . ASP A 1 215 ? 0.617 4.654 2.459 1.00 87.31 215 ASP A N 1
ATOM 1868 C CA . ASP A 1 215 ? 0.548 3.980 1.157 1.00 87.31 215 ASP A CA 1
ATOM 1869 C C . ASP A 1 215 ? 0.680 4.969 0.002 1.00 87.31 215 ASP A C 1
ATOM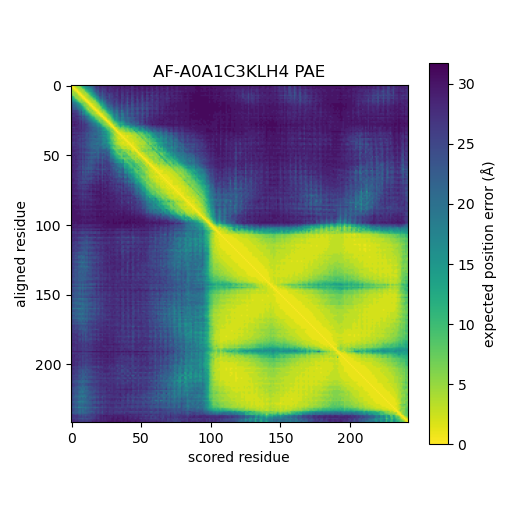 1871 O O . ASP A 1 215 ? 1.547 4.801 -0.852 1.00 87.31 215 ASP A O 1
ATOM 1875 N N . MET A 1 216 ? -0.085 6.064 0.021 1.00 85.31 216 MET A N 1
ATOM 1876 C CA . MET A 1 216 ? -0.001 7.109 -1.004 1.00 85.31 216 MET A CA 1
ATOM 1877 C C . MET A 1 216 ? 1.396 7.730 -1.093 1.00 85.31 216 MET A C 1
ATOM 1879 O O . MET A 1 216 ? 1.898 8.029 -2.182 1.00 85.31 216 MET A O 1
ATOM 1883 N N . ASN A 1 217 ? 2.040 7.975 0.051 1.00 86.50 217 ASN A N 1
ATOM 1884 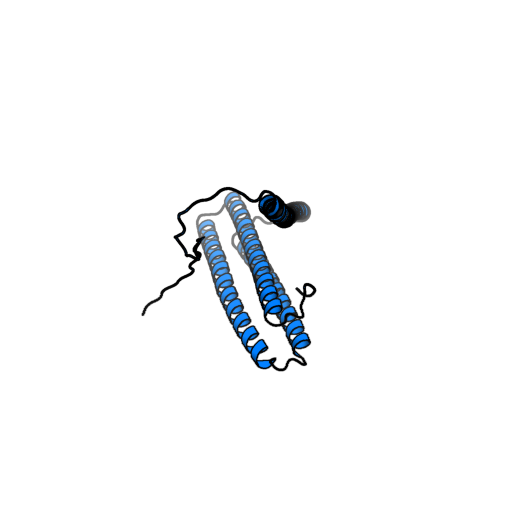C CA . ASN A 1 217 ? 3.392 8.521 0.073 1.00 86.50 217 ASN A CA 1
ATOM 1885 C C . ASN A 1 217 ? 4.405 7.508 -0.478 1.00 86.50 217 ASN A C 1
ATOM 1887 O O . ASN A 1 217 ? 5.265 7.877 -1.285 1.00 86.50 217 ASN A O 1
ATOM 1891 N N . TRP A 1 218 ? 4.285 6.242 -0.072 1.00 88.62 218 TRP A N 1
ATOM 1892 C CA . TRP A 1 218 ? 5.087 5.137 -0.588 1.00 88.62 218 TRP A CA 1
ATOM 1893 C C . TRP A 1 218 ? 4.951 5.014 -2.110 1.00 88.62 218 TRP A C 1
ATOM 1895 O O . TRP A 1 218 ? 5.961 5.067 -2.811 1.00 88.62 218 TRP A O 1
ATOM 1905 N N . GLU A 1 219 ? 3.724 4.972 -2.626 1.00 87.81 219 GLU A N 1
ATOM 1906 C CA . GLU A 1 219 ? 3.403 4.893 -4.052 1.00 87.81 219 GLU A CA 1
ATOM 1907 C C . GLU A 1 219 ? 4.000 6.068 -4.842 1.00 87.81 219 GLU A C 1
ATOM 1909 O O . GLU A 1 219 ? 4.713 5.881 -5.831 1.00 87.81 219 GLU A O 1
ATOM 1914 N N . SER A 1 220 ? 3.794 7.302 -4.367 1.00 86.38 220 SER A N 1
ATOM 1915 C CA . SER A 1 220 ? 4.354 8.506 -4.993 1.00 86.38 220 SER A CA 1
ATOM 1916 C C . SER A 1 220 ? 5.884 8.457 -5.056 1.00 86.38 220 SER A C 1
ATOM 1918 O O . SER A 1 220 ? 6.484 8.887 -6.045 1.00 86.38 220 SER A O 1
ATOM 1920 N N . ASN A 1 221 ? 6.542 7.972 -4.001 1.00 87.44 221 ASN A N 1
ATOM 1921 C CA . ASN A 1 221 ? 8.000 7.879 -3.972 1.00 87.44 221 ASN A CA 1
ATOM 1922 C C . ASN A 1 221 ? 8.504 6.760 -4.885 1.00 87.44 221 ASN A C 1
ATOM 1924 O O . ASN A 1 221 ? 9.439 6.991 -5.651 1.00 87.44 221 ASN A O 1
ATOM 1928 N N . LEU A 1 222 ? 7.828 5.612 -4.889 1.00 88.00 222 LEU A N 1
ATOM 1929 C CA . LEU A 1 222 ? 8.103 4.499 -5.789 1.00 88.00 222 LEU A CA 1
ATOM 1930 C C . LEU A 1 222 ? 8.020 4.933 -7.260 1.00 88.00 222 LEU A C 1
ATOM 1932 O O . LEU A 1 222 ? 8.960 4.709 -8.023 1.00 88.00 222 LEU A O 1
ATOM 1936 N N . MET A 1 223 ? 6.945 5.627 -7.645 1.00 87.50 223 MET A N 1
ATOM 1937 C CA . MET A 1 223 ? 6.757 6.147 -9.003 1.00 87.50 223 MET A CA 1
ATOM 1938 C C . MET A 1 223 ? 7.859 7.127 -9.412 1.00 87.50 223 MET A C 1
ATOM 1940 O O . MET A 1 223 ? 8.402 7.028 -10.513 1.00 87.50 223 MET A O 1
ATOM 1944 N N . LYS A 1 224 ? 8.250 8.052 -8.524 1.00 87.75 224 LYS A N 1
ATOM 1945 C CA . LYS A 1 224 ? 9.370 8.972 -8.791 1.00 87.75 224 LYS A CA 1
ATOM 1946 C C . LYS A 1 224 ? 10.680 8.222 -8.993 1.00 87.75 224 LYS A C 1
ATOM 1948 O O . LYS A 1 224 ? 11.422 8.553 -9.914 1.00 87.75 224 LYS A O 1
ATOM 1953 N N . SER A 1 225 ? 10.971 7.232 -8.153 1.00 89.56 225 SER A N 1
ATOM 1954 C CA . SER A 1 225 ? 12.210 6.469 -8.264 1.00 89.56 225 SER A CA 1
ATOM 1955 C C . SER A 1 225 ? 12.249 5.633 -9.542 1.00 89.56 225 SER A C 1
ATOM 1957 O O . SER A 1 225 ? 13.276 5.624 -10.218 1.00 89.56 225 SER A O 1
ATOM 1959 N N . TRP A 1 226 ? 11.136 5.003 -9.934 1.00 88.31 226 TRP A N 1
ATOM 1960 C CA . TRP A 1 226 ? 11.049 4.317 -11.226 1.00 88.31 226 TRP A CA 1
ATOM 1961 C C . TRP A 1 226 ? 11.237 5.276 -12.392 1.00 88.31 226 TRP A C 1
ATOM 1963 O O . TRP A 1 226 ? 12.039 5.000 -13.281 1.00 88.31 226 TRP A O 1
ATOM 1973 N N . LYS A 1 227 ? 10.575 6.434 -12.366 1.00 87.62 227 LYS A N 1
ATOM 1974 C CA . LYS A 1 227 ? 10.736 7.468 -13.391 1.00 87.62 227 LYS A CA 1
ATOM 1975 C C . LYS A 1 227 ? 12.191 7.909 -13.542 1.00 87.62 227 LYS A C 1
ATOM 1977 O O . LYS A 1 227 ? 12.696 7.957 -14.660 1.00 87.62 227 LYS A O 1
ATOM 1982 N N . GLN A 1 228 ? 12.878 8.176 -12.432 1.00 89.06 228 GLN A N 1
ATOM 1983 C CA . GLN A 1 228 ? 14.300 8.534 -12.436 1.00 89.06 228 GLN A CA 1
ATOM 1984 C C . GLN A 1 228 ? 15.172 7.412 -13.005 1.00 89.06 228 GLN A C 1
ATOM 1986 O O . GLN A 1 228 ? 16.075 7.674 -13.799 1.00 89.06 228 GLN A O 1
ATOM 1991 N N . TRP A 1 229 ? 14.895 6.159 -12.636 1.00 90.19 229 TRP A N 1
ATOM 1992 C CA . TRP A 1 229 ? 15.608 5.008 -13.181 1.00 90.19 229 TRP A CA 1
ATOM 1993 C C . TRP A 1 229 ? 15.406 4.884 -14.694 1.00 90.19 229 TRP A C 1
ATOM 1995 O O . TRP A 1 229 ? 16.384 4.766 -15.427 1.00 90.19 229 TRP A O 1
ATOM 2005 N N . PHE A 1 230 ? 14.166 4.998 -15.178 1.00 87.62 230 PHE A N 1
ATOM 2006 C CA . PHE A 1 230 ? 13.855 4.946 -16.608 1.00 87.62 230 PHE A CA 1
ATOM 2007 C C . PHE A 1 230 ? 14.532 6.071 -17.386 1.00 87.62 230 PHE A C 1
ATOM 2009 O O . PHE A 1 230 ? 15.128 5.804 -18.421 1.00 87.62 230 PHE A O 1
ATOM 2016 N N . GLN A 1 231 ? 14.507 7.301 -16.874 1.00 86.19 231 GLN A N 1
ATOM 2017 C CA . GLN A 1 231 ? 15.189 8.438 -17.500 1.00 86.19 231 GLN A CA 1
ATOM 2018 C C . GLN A 1 231 ? 16.707 8.243 -17.579 1.00 86.19 231 GLN A C 1
ATOM 2020 O O . GLN A 1 231 ? 17.331 8.674 -18.545 1.00 86.19 231 GLN A O 1
ATOM 2025 N N . ARG A 1 232 ? 17.305 7.594 -16.572 1.00 87.44 232 ARG A N 1
ATOM 2026 C CA . ARG A 1 232 ? 18.745 7.319 -16.535 1.00 87.44 232 ARG A CA 1
ATOM 2027 C C . ARG A 1 232 ? 19.149 6.179 -17.470 1.00 87.44 232 ARG A C 1
ATOM 2029 O O . ARG A 1 232 ? 20.170 6.271 -18.137 1.00 87.44 232 ARG A O 1
ATOM 2036 N N . GLU A 1 233 ? 18.390 5.089 -17.477 1.00 85.94 233 GLU A N 1
ATOM 2037 C CA . GLU A 1 233 ? 18.755 3.854 -18.187 1.00 85.94 233 GLU A CA 1
ATOM 2038 C C . GLU A 1 233 ? 18.231 3.812 -19.628 1.00 85.94 233 GLU A C 1
ATOM 2040 O O . GLU A 1 233 ? 18.757 3.064 -20.455 1.00 85.94 233 GLU A O 1
ATOM 2045 N N . ILE A 1 234 ? 17.190 4.592 -19.928 1.00 84.81 234 ILE A N 1
ATOM 2046 C CA . ILE A 1 234 ? 16.537 4.693 -21.238 1.00 84.81 234 ILE A CA 1
ATOM 2047 C C . ILE A 1 234 ? 16.260 6.185 -21.527 1.00 84.81 234 ILE A C 1
ATOM 2049 O O . ILE A 1 234 ? 15.123 6.654 -21.383 1.00 84.81 234 ILE A O 1
ATOM 2053 N N . PRO A 1 235 ? 17.291 6.968 -21.901 1.00 75.81 235 PRO A N 1
ATOM 2054 C CA . PRO A 1 235 ? 17.188 8.421 -22.081 1.00 75.81 235 PRO A CA 1
ATOM 2055 C C . PRO A 1 235 ? 16.161 8.858 -23.136 1.00 75.81 235 PRO A C 1
ATOM 2057 O O . PRO A 1 235 ? 15.685 9.994 -23.116 1.00 75.81 235 PRO A O 1
ATOM 2060 N N . GLU A 1 236 ? 15.782 7.958 -24.048 1.00 72.06 236 GLU A N 1
ATOM 2061 C CA . GLU A 1 236 ? 14.747 8.161 -25.065 1.00 72.06 236 GLU A CA 1
ATOM 2062 C C . GLU A 1 236 ? 13.344 8.317 -24.450 1.00 72.06 236 GLU A C 1
ATOM 2064 O O . GLU A 1 236 ? 12.423 8.815 -25.102 1.00 72.06 236 GLU A O 1
ATOM 2069 N N . ILE A 1 237 ? 13.163 7.947 -23.177 1.00 67.69 237 ILE A N 1
ATOM 2070 C CA . ILE A 1 237 ? 11.958 8.231 -22.389 1.00 67.69 237 ILE A CA 1
ATOM 2071 C C . ILE A 1 237 ? 12.022 9.691 -21.903 1.00 67.69 237 ILE A C 1
ATOM 2073 O O . ILE A 1 237 ? 12.072 9.993 -20.711 1.00 67.69 237 ILE A O 1
ATOM 2077 N N . LYS A 1 238 ? 12.008 10.651 -22.836 1.00 53.94 238 LYS A N 1
ATOM 2078 C CA . LYS A 1 238 ? 11.796 12.063 -22.488 1.00 53.94 238 LYS A CA 1
ATOM 2079 C C . LYS A 1 238 ? 10.313 12.289 -22.181 1.00 53.94 238 LYS A C 1
ATOM 2081 O O . LYS A 1 238 ? 9.472 12.334 -23.073 1.00 53.94 238 LYS A O 1
ATOM 2086 N N . ASN A 1 239 ? 10.011 12.424 -20.890 1.00 53.22 239 ASN A N 1
ATOM 2087 C CA . ASN A 1 239 ? 8.783 12.967 -20.283 1.00 53.22 239 ASN A CA 1
ATOM 2088 C C . ASN A 1 239 ? 7.419 12.321 -20.603 1.00 53.22 239 ASN A C 1
ATOM 2090 O O . ASN A 1 239 ? 6.430 12.768 -20.028 1.00 53.22 239 ASN A O 1
ATOM 2094 N N . LYS A 1 240 ? 7.323 11.293 -21.456 1.00 52.00 240 LYS A N 1
ATOM 2095 C CA . LYS A 1 240 ? 6.018 10.768 -21.911 1.00 52.00 240 LYS A CA 1
ATOM 2096 C C . LYS A 1 240 ? 5.493 9.509 -21.214 1.00 52.00 240 LYS A C 1
ATOM 2098 O O . LYS A 1 240 ? 4.382 9.105 -21.528 1.00 52.00 240 LYS A O 1
ATOM 2103 N N . ILE A 1 241 ? 6.241 8.868 -20.316 1.00 50.66 241 ILE A N 1
ATOM 2104 C CA . ILE A 1 241 ? 5.809 7.596 -19.712 1.00 50.66 241 ILE A CA 1
ATOM 2105 C C . ILE A 1 241 ? 6.170 7.596 -18.221 1.00 50.66 241 ILE A C 1
ATOM 2107 O O . ILE A 1 241 ? 7.329 7.857 -17.891 1.00 50.66 241 ILE A O 1
ATOM 2111 N N . LEU A 1 242 ? 5.167 7.293 -17.382 1.00 53.03 242 LEU A N 1
ATOM 2112 C CA . LEU A 1 242 ? 5.090 7.377 -15.907 1.00 53.03 242 LEU A CA 1
ATOM 2113 C C . LEU A 1 242 ? 4.730 8.761 -15.338 1.00 53.03 242 LEU A C 1
ATOM 2115 O O . LEU A 1 242 ? 5.582 9.692 -15.315 1.00 53.03 242 LEU A O 1
#

Solvent-accessible surface area (b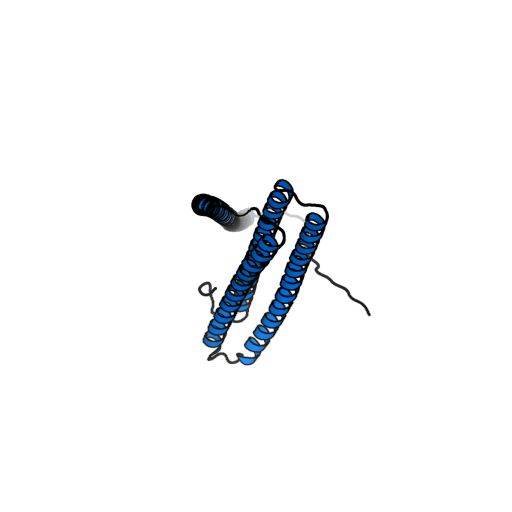ackbone atoms only — not comparable to full-atom values): 14248 Å² total; per-residue (Å²): 134,85,91,80,87,80,91,77,90,72,91,83,84,89,89,83,88,80,90,84,88,90,82,90,78,90,83,87,87,63,74,74,60,52,54,56,51,51,49,54,50,47,52,53,51,52,50,53,47,52,52,50,50,50,51,49,50,53,53,52,49,53,51,53,50,50,51,50,52,51,51,52,53,47,51,51,50,51,53,49,51,50,52,52,55,52,53,49,55,50,50,58,56,58,53,70,74,48,88,75,74,78,83,44,72,69,63,48,53,49,51,52,51,55,56,50,50,50,58,49,48,55,52,51,50,54,52,49,52,52,52,52,52,50,48,55,50,48,55,64,71,36,69,83,41,95,56,34,70,62,53,50,52,54,48,51,52,53,51,52,51,50,52,52,52,49,52,53,50,54,52,51,54,53,51,52,52,49,55,50,52,54,49,51,54,60,41,55,76,70,68,61,51,74,68,53,49,52,54,50,50,54,54,48,53,51,50,52,51,53,49,54,53,49,48,54,52,51,50,56,50,50,52,52,52,50,42,53,49,44,41,70,78,40,63,87,57,70,89,78,71,132

Mean predicted aligned error: 17.56 Å

Organism: Plasmodium malariae (NCBI:txid5858)

pLDDT: mean 70.34, std 21.66, range [24.69, 96.0]